Protein AF-A0A087TG62-F1 (afdb_monomer)

Structure (mmCIF, N/CA/C/O backbone):
data_AF-A0A087TG62-F1
#
_entry.id   AF-A0A087TG62-F1
#
loop_
_atom_site.group_PDB
_atom_site.id
_atom_site.type_symbol
_atom_site.label_atom_id
_atom_site.label_alt_id
_atom_site.label_comp_id
_atom_site.label_asym_id
_atom_site.label_entity_id
_atom_site.label_seq_id
_atom_site.pdbx_PDB_ins_code
_atom_site.Cartn_x
_atom_site.Cartn_y
_atom_site.Cartn_z
_atom_site.occupancy
_atom_site.B_iso_or_equiv
_atom_site.auth_seq_id
_atom_site.auth_comp_id
_atom_site.auth_asym_id
_atom_site.auth_atom_id
_atom_site.pdbx_PDB_model_num
ATOM 1 N N . MET A 1 1 ? 52.616 2.078 50.400 1.00 38.84 1 MET A N 1
ATOM 2 C CA . MET A 1 1 ? 52.309 3.398 49.821 1.00 38.84 1 MET A CA 1
ATOM 3 C C . MET A 1 1 ? 50.985 3.271 49.091 1.00 38.84 1 MET A C 1
ATOM 5 O O . MET A 1 1 ? 50.901 2.475 48.166 1.00 38.84 1 MET A O 1
ATOM 9 N N . ALA A 1 2 ? 49.970 3.962 49.613 1.00 35.38 2 ALA A N 1
ATOM 10 C CA . ALA A 1 2 ? 48.713 4.325 48.949 1.00 35.38 2 ALA A CA 1
ATOM 11 C C . ALA A 1 2 ? 49.023 5.179 47.689 1.00 35.38 2 ALA A C 1
ATOM 13 O O . ALA A 1 2 ? 50.155 5.637 47.563 1.00 35.38 2 ALA A O 1
ATOM 14 N N . GLU A 1 3 ? 48.169 5.449 46.704 1.00 32.84 3 GLU A N 1
ATOM 15 C CA . GLU A 1 3 ? 46.708 5.502 46.583 1.00 32.84 3 GLU A CA 1
ATOM 16 C C . GLU A 1 3 ? 46.411 5.615 45.063 1.00 32.84 3 GLU A C 1
ATOM 18 O O . GLU A 1 3 ? 47.214 6.192 44.325 1.00 32.84 3 GLU A O 1
ATOM 23 N N . LEU A 1 4 ? 45.300 5.058 44.567 1.00 39.09 4 LEU A N 1
ATOM 24 C CA . LEU A 1 4 ? 44.862 5.206 43.170 1.00 39.09 4 LEU A CA 1
ATOM 25 C C . LEU A 1 4 ? 43.984 6.463 43.038 1.00 39.09 4 LEU A C 1
ATOM 27 O O . LEU A 1 4 ? 42.914 6.534 43.636 1.00 39.09 4 LEU A O 1
ATOM 31 N N . ASN A 1 5 ? 44.431 7.434 42.237 1.00 39.75 5 ASN A N 1
ATOM 32 C CA . ASN A 1 5 ? 43.690 8.654 41.905 1.00 39.75 5 ASN A CA 1
ATOM 33 C C . ASN A 1 5 ? 42.515 8.354 40.958 1.00 39.75 5 ASN A C 1
ATOM 35 O O . ASN A 1 5 ? 42.715 8.157 39.760 1.00 39.75 5 ASN A O 1
ATOM 39 N N . GLY A 1 6 ? 41.292 8.381 41.488 1.00 48.19 6 GLY A N 1
ATOM 40 C CA . GLY A 1 6 ? 40.051 8.503 40.724 1.00 48.19 6 GLY A CA 1
ATOM 41 C C . GLY A 1 6 ? 39.235 9.668 41.278 1.00 48.19 6 GLY A C 1
ATOM 42 O O . GLY A 1 6 ? 38.595 9.521 42.313 1.00 48.19 6 GLY A O 1
ATOM 43 N N . SER A 1 7 ? 39.293 10.841 40.642 1.00 48.81 7 SER A N 1
ATOM 44 C CA . SER A 1 7 ? 38.586 12.030 41.151 1.00 48.81 7 SER A CA 1
ATOM 45 C C . SER A 1 7 ? 38.335 13.135 40.112 1.00 48.81 7 SER A C 1
ATOM 47 O O . SER A 1 7 ? 38.436 14.316 40.438 1.00 48.81 7 SER A O 1
ATOM 49 N N . SER A 1 8 ? 37.964 12.803 38.866 1.00 51.12 8 SER A N 1
ATOM 50 C CA . SER A 1 8 ? 37.530 13.842 37.905 1.00 51.12 8 SER A CA 1
ATOM 51 C C . SER A 1 8 ? 36.188 13.624 37.198 1.00 51.12 8 SER A C 1
ATOM 53 O O . SER A 1 8 ? 35.714 14.569 36.584 1.00 51.12 8 SER A O 1
ATOM 55 N N . GLU A 1 9 ? 35.527 12.466 37.315 1.00 49.84 9 GLU A N 1
ATOM 56 C CA . GLU A 1 9 ? 34.209 12.234 36.673 1.00 49.84 9 GLU A CA 1
ATOM 57 C C . GLU A 1 9 ? 32.999 12.374 37.616 1.00 49.84 9 GLU A C 1
ATOM 59 O O . GLU A 1 9 ? 31.869 12.488 37.155 1.00 49.84 9 GLU A O 1
ATOM 64 N N . PHE A 1 10 ? 33.200 12.444 38.935 1.00 43.59 10 PHE A N 1
ATOM 65 C CA . PHE A 1 10 ? 32.087 12.567 39.893 1.00 43.59 10 PHE A CA 1
ATOM 66 C C . PHE A 1 10 ? 31.570 14.005 40.089 1.00 43.59 10 PHE A C 1
ATOM 68 O O . PHE A 1 10 ? 30.493 14.195 40.640 1.00 43.59 10 PHE A O 1
ATOM 75 N N . ASN A 1 11 ? 32.294 15.022 39.608 1.00 50.28 11 ASN A N 1
ATOM 76 C CA . ASN A 1 11 ? 32.001 16.433 39.903 1.00 50.28 11 ASN A CA 1
ATOM 77 C C . ASN A 1 11 ? 31.133 17.138 38.833 1.00 50.28 11 ASN A C 1
ATOM 79 O O . ASN A 1 11 ? 30.653 18.248 39.059 1.00 50.28 11 ASN A O 1
ATOM 83 N N . GLU A 1 12 ? 30.924 16.526 37.659 1.00 50.81 12 GLU A N 1
ATOM 84 C CA . GLU A 1 12 ? 30.009 17.060 36.630 1.00 50.81 12 GLU A CA 1
ATOM 85 C C . GLU A 1 12 ? 28.554 16.634 36.860 1.00 50.81 12 GLU A C 1
ATOM 87 O O . GLU A 1 12 ? 27.639 17.423 36.623 1.00 50.81 12 GLU A O 1
ATOM 92 N N . LEU A 1 13 ? 28.322 15.429 37.393 1.00 48.59 13 LEU A N 1
ATOM 93 C CA . LEU A 1 13 ? 26.970 14.908 37.610 1.00 48.59 13 LEU A CA 1
ATOM 94 C C . LEU A 1 13 ? 26.239 15.641 38.753 1.00 48.59 13 LEU A C 1
ATOM 96 O O . LEU A 1 13 ? 25.046 15.929 38.643 1.00 48.59 13 LEU A O 1
ATOM 100 N N . GLU A 1 14 ? 26.954 16.032 39.814 1.00 52.38 14 GLU A N 1
ATOM 101 C CA . GLU A 1 14 ? 26.392 16.855 40.899 1.00 52.38 14 GLU A CA 1
ATOM 102 C C . GLU A 1 14 ? 26.083 18.291 40.439 1.00 52.38 14 GLU A C 1
ATOM 104 O O . GLU A 1 14 ? 25.055 18.853 40.823 1.00 52.38 14 GLU A O 1
ATOM 109 N N . LYS A 1 15 ? 26.890 18.858 39.529 1.00 51.34 15 LYS A N 1
ATOM 110 C CA . LYS A 1 15 ? 26.622 20.179 38.928 1.00 51.34 15 LYS A CA 1
ATOM 111 C C . LYS A 1 15 ? 25.374 20.180 38.047 1.00 51.34 15 LYS A C 1
ATOM 113 O O . LYS A 1 15 ? 24.580 21.113 38.132 1.00 51.34 15 LYS A O 1
ATOM 118 N N . ILE A 1 16 ? 25.175 19.136 37.239 1.00 49.97 16 ILE A N 1
ATOM 119 C CA . ILE A 1 16 ? 23.980 19.000 36.387 1.00 49.97 16 ILE A CA 1
ATOM 120 C C . ILE A 1 16 ? 22.723 18.828 37.251 1.00 49.97 16 ILE A C 1
ATOM 122 O O . ILE A 1 16 ? 21.692 19.437 36.971 1.00 49.97 16 ILE A O 1
ATOM 126 N N . THR A 1 17 ? 22.820 18.072 38.347 1.00 50.47 17 THR A N 1
ATOM 127 C CA . THR A 1 17 ? 21.681 17.840 39.248 1.00 50.47 17 THR A CA 1
ATOM 128 C C . THR A 1 17 ? 21.287 19.114 40.014 1.00 50.47 17 THR A C 1
ATOM 130 O O . THR A 1 17 ? 20.099 19.391 40.159 1.00 50.47 17 THR A O 1
ATOM 133 N N . SER A 1 18 ? 22.259 19.940 40.426 1.00 54.00 18 SER A N 1
ATOM 134 C CA . SER A 1 18 ? 22.004 21.236 41.081 1.00 54.00 18 SER A CA 1
ATOM 135 C C . SER A 1 18 ? 21.375 22.267 40.134 1.00 54.00 18 SER A C 1
ATOM 137 O O . SER A 1 18 ? 20.446 22.969 40.527 1.00 54.00 18 SER A O 1
ATOM 139 N N . LEU A 1 19 ? 21.820 22.320 38.871 1.00 50.78 19 LEU A N 1
ATOM 140 C CA . LEU A 1 19 ? 21.244 23.201 37.843 1.00 50.78 19 LEU A CA 1
ATOM 141 C C . LEU A 1 19 ? 19.794 22.821 37.494 1.00 50.78 19 LEU A C 1
ATOM 143 O O . LEU A 1 19 ? 18.966 23.699 37.257 1.00 50.78 19 LEU A O 1
ATOM 147 N N . CYS A 1 20 ? 19.459 21.526 37.505 1.00 44.78 20 CYS A N 1
ATOM 148 C CA . CYS A 1 20 ? 18.081 21.067 37.313 1.00 44.78 20 CYS A CA 1
ATOM 149 C C . CYS A 1 20 ? 17.163 21.408 38.500 1.00 44.78 20 CYS A C 1
ATOM 151 O O . CYS A 1 20 ? 15.985 21.687 38.282 1.00 44.78 20 CYS A O 1
ATOM 153 N N . LEU A 1 21 ? 17.688 21.428 39.732 1.00 47.06 21 LEU A N 1
ATOM 154 C CA . LEU A 1 21 ? 16.905 21.747 40.931 1.00 47.06 21 LEU A CA 1
ATOM 155 C C . LEU A 1 21 ? 16.604 23.253 41.052 1.00 47.06 21 LEU A C 1
ATOM 157 O O . LEU A 1 21 ? 15.500 23.632 41.441 1.00 47.06 21 LEU A O 1
ATOM 161 N N . GLU A 1 22 ? 17.547 24.118 40.666 1.00 50.28 22 GLU A N 1
ATOM 162 C CA . GLU A 1 22 ? 17.344 25.576 40.638 1.00 50.28 22 GLU A CA 1
ATOM 163 C C . GLU A 1 22 ? 16.367 26.014 39.532 1.00 50.28 22 GLU A C 1
ATOM 165 O O . GLU A 1 22 ? 15.572 26.934 39.739 1.00 50.28 22 GLU A O 1
ATOM 170 N N . ALA A 1 23 ? 16.345 2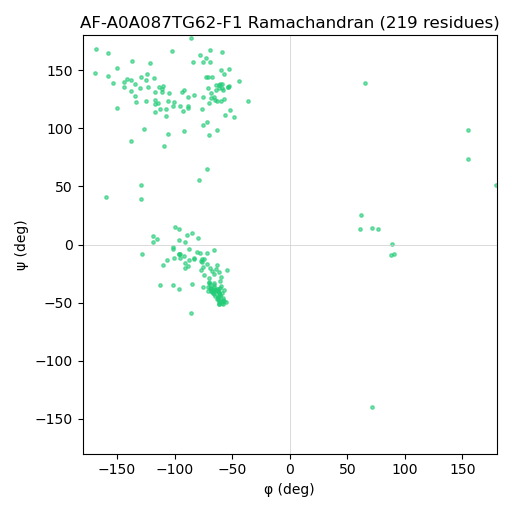5.315 38.389 1.00 47.47 23 ALA A N 1
ATOM 171 C CA . ALA A 1 23 ? 15.367 25.558 37.326 1.00 47.47 23 ALA A CA 1
ATOM 172 C C . ALA A 1 23 ? 13.926 25.216 37.759 1.00 47.47 23 ALA A C 1
ATOM 174 O O . ALA A 1 23 ? 12.990 25.911 37.372 1.00 47.47 23 ALA A O 1
ATOM 175 N N . GLN A 1 24 ? 13.744 24.203 38.615 1.00 41.97 24 GLN A N 1
ATOM 176 C CA . GLN A 1 24 ? 12.423 23.796 39.117 1.00 41.97 24 GLN A CA 1
ATOM 177 C C . GLN A 1 24 ? 11.862 24.715 40.214 1.00 41.97 24 GLN A C 1
ATOM 179 O O . GLN A 1 24 ? 10.649 24.748 40.410 1.00 41.97 24 GLN A O 1
ATOM 184 N N . LEU A 1 25 ? 12.708 25.478 40.915 1.00 41.22 25 LEU A N 1
ATOM 185 C CA . LEU A 1 25 ? 12.276 26.418 41.959 1.00 41.22 25 LEU A CA 1
ATOM 186 C C . LEU A 1 25 ? 12.002 27.837 41.429 1.00 41.22 25 LEU A C 1
ATOM 188 O O . LEU A 1 25 ? 11.259 28.585 42.061 1.00 41.22 25 LEU A O 1
ATOM 192 N N . ASN A 1 26 ? 12.538 28.206 40.259 1.00 41.25 26 ASN A N 1
ATOM 193 C CA . ASN A 1 26 ? 12.299 29.520 39.645 1.00 41.25 26 ASN A CA 1
ATOM 194 C C . ASN A 1 26 ? 11.040 29.591 38.758 1.00 41.25 26 ASN A C 1
ATOM 196 O O . ASN A 1 26 ? 10.580 30.690 38.450 1.00 41.25 26 ASN A O 1
ATOM 200 N N . GLU A 1 27 ? 10.428 28.463 38.386 1.00 37.84 27 GLU A N 1
ATOM 201 C CA . GLU A 1 27 ? 9.165 28.460 37.625 1.00 37.84 27 GLU A CA 1
ATOM 202 C C . GLU A 1 27 ? 7.926 28.781 38.489 1.00 37.84 27 GLU A C 1
ATOM 204 O O . GLU A 1 27 ? 6.874 29.134 37.954 1.00 37.84 27 GLU A O 1
ATOM 209 N N . SER A 1 28 ? 8.034 28.748 39.824 1.00 42.47 28 SER A N 1
ATOM 210 C CA . SER A 1 28 ? 6.905 29.006 40.734 1.00 42.47 28 SER A CA 1
ATOM 211 C C . SER A 1 28 ? 6.710 30.476 41.135 1.00 42.47 28 SER A C 1
ATOM 213 O O . SER A 1 28 ? 5.884 30.750 42.000 1.00 42.47 28 SER A O 1
ATOM 215 N N . SER A 1 29 ? 7.437 31.427 40.533 1.00 42.19 29 SER A N 1
ATOM 216 C CA . SER A 1 29 ? 7.432 32.843 40.960 1.00 42.19 29 SER A CA 1
ATOM 217 C C . SER A 1 29 ? 6.936 33.857 39.916 1.00 42.19 29 SER A C 1
ATOM 219 O O . SER A 1 29 ? 6.940 35.051 40.200 1.00 42.19 29 SER A O 1
ATOM 221 N N . SER A 1 30 ? 6.504 33.441 38.722 1.00 38.25 30 SER A N 1
ATOM 222 C CA . SER A 1 30 ? 6.107 34.398 37.665 1.00 38.25 30 SER A CA 1
ATOM 223 C C . SER A 1 30 ? 4.620 34.354 37.278 1.00 38.25 30 SER A C 1
ATOM 225 O O . SER A 1 30 ? 4.210 35.060 36.357 1.00 38.25 30 SER A O 1
ATOM 227 N N . CYS A 1 31 ? 3.792 33.553 37.959 1.00 33.12 31 CYS A N 1
ATOM 228 C CA . CYS A 1 31 ? 2.365 33.424 37.625 1.00 33.12 31 CYS A CA 1
ATOM 229 C C . CYS A 1 31 ? 1.495 34.632 38.033 1.00 33.12 31 CYS A C 1
ATOM 231 O O . CYS A 1 31 ? 0.374 34.742 37.538 1.00 33.12 31 CYS A O 1
ATOM 233 N N . ASP A 1 32 ? 1.999 35.562 38.851 1.00 37.03 32 ASP A N 1
ATOM 234 C CA . ASP A 1 32 ? 1.180 36.650 39.414 1.00 37.03 32 ASP A CA 1
ATOM 235 C C . ASP A 1 32 ? 1.240 37.983 38.636 1.00 37.03 32 ASP A C 1
ATOM 237 O O . ASP A 1 32 ? 0.422 38.868 38.882 1.00 37.03 32 ASP A O 1
ATOM 241 N N . GLU A 1 33 ? 2.123 38.137 37.638 1.00 36.00 33 GLU A N 1
ATOM 242 C CA . GLU A 1 33 ? 2.229 39.389 36.854 1.00 36.00 33 GLU A CA 1
ATOM 243 C C . GLU A 1 33 ? 1.550 39.356 35.471 1.00 36.00 33 GLU A C 1
ATOM 245 O O . GLU A 1 33 ? 1.462 40.383 34.803 1.00 36.00 33 GLU A O 1
ATOM 250 N N . LEU A 1 34 ? 0.960 38.230 35.052 1.00 34.19 34 LEU A N 1
ATOM 251 C CA . LEU A 1 34 ? 0.264 38.116 33.755 1.00 34.19 34 LEU A CA 1
ATOM 252 C C . LEU A 1 34 ? -1.262 38.328 33.819 1.00 34.19 34 LEU A C 1
ATOM 254 O O . LEU A 1 34 ? -1.966 38.055 32.848 1.00 34.19 34 LEU A O 1
ATOM 258 N N . GLN A 1 35 ? -1.800 38.844 34.929 1.00 34.81 35 GLN A N 1
ATOM 259 C CA . GLN A 1 35 ? -3.247 39.065 35.102 1.00 34.81 35 GLN A CA 1
ATOM 260 C C . GLN A 1 35 ? -3.736 40.509 34.862 1.00 34.81 35 GLN A C 1
ATOM 262 O O . GLN A 1 35 ? -4.869 40.820 35.220 1.00 34.81 35 GLN A O 1
ATOM 267 N N . LYS A 1 36 ? -2.953 41.404 34.238 1.00 33.16 36 LYS A N 1
ATOM 268 C CA . LYS A 1 36 ? -3.368 42.818 34.065 1.00 33.16 36 LYS A CA 1
ATOM 269 C C . LYS A 1 36 ? -3.517 43.379 32.647 1.00 33.16 36 LYS A C 1
ATOM 271 O O . LYS A 1 36 ? -3.836 44.555 32.530 1.00 33.16 36 LYS A O 1
ATOM 276 N N . GLU A 1 37 ? -3.423 42.580 31.583 1.00 30.98 37 GLU A N 1
ATOM 277 C CA . GLU A 1 37 ? -3.586 43.101 30.204 1.00 30.98 37 GLU A CA 1
ATOM 278 C C . GLU A 1 37 ? -4.577 42.327 29.316 1.00 30.98 37 GLU A C 1
ATOM 280 O O . GLU A 1 37 ? -4.371 42.167 28.118 1.00 30.98 37 GLU A O 1
ATOM 285 N N . THR A 1 38 ? -5.705 41.867 29.862 1.00 32.34 38 THR A N 1
ATOM 286 C CA . THR A 1 38 ? -6.826 41.376 29.027 1.00 32.34 38 THR A CA 1
ATOM 287 C C . THR A 1 38 ? -8.166 42.005 29.402 1.00 32.34 38 THR A C 1
ATOM 289 O O . THR A 1 38 ? -9.184 41.339 29.540 1.00 32.34 38 THR A O 1
ATOM 292 N N . GLU A 1 39 ? -8.187 43.335 29.475 1.00 36.16 39 GLU A N 1
ATOM 293 C CA . GLU A 1 39 ? -9.389 44.133 29.218 1.00 36.16 39 GLU A CA 1
ATOM 294 C C . GLU A 1 39 ? -9.193 44.866 27.886 1.00 36.16 39 GLU A C 1
ATOM 296 O O . GLU A 1 39 ? -8.672 45.975 27.861 1.00 36.16 39 GLU A O 1
ATOM 301 N N . ASN A 1 40 ? -9.512 44.188 26.775 1.00 33.97 40 ASN A N 1
ATOM 302 C CA . ASN A 1 40 ? -10.015 44.733 25.499 1.00 33.97 40 ASN A CA 1
ATOM 303 C C . ASN A 1 40 ? -9.679 43.783 24.342 1.00 33.97 40 ASN A C 1
ATOM 305 O O . ASN A 1 40 ? -8.581 43.802 23.795 1.00 33.97 40 ASN A O 1
ATOM 309 N N . GLY A 1 41 ? -10.652 42.966 23.934 1.00 32.06 41 GLY A N 1
ATOM 310 C CA . GLY A 1 41 ? -10.520 42.125 22.743 1.00 32.06 41 GLY A CA 1
ATOM 311 C C . GLY A 1 41 ? -11.405 40.890 22.789 1.00 32.06 41 GLY A C 1
ATOM 312 O O . GLY A 1 41 ? -10.928 39.781 23.004 1.00 32.06 41 GLY A O 1
ATOM 313 N N . SER A 1 42 ? -12.708 41.084 22.608 1.00 38.59 42 SER A N 1
ATOM 314 C CA . SER A 1 42 ? -13.703 40.019 22.486 1.00 38.59 42 SER A CA 1
ATOM 315 C C . SER A 1 42 ? -13.307 38.981 21.432 1.00 38.59 42 SER A C 1
ATOM 317 O O . SER A 1 42 ? -13.264 39.276 20.241 1.00 38.59 42 SER A O 1
ATOM 319 N N . GLY A 1 43 ? -13.079 37.748 21.880 1.00 32.84 43 GLY A N 1
ATOM 320 C CA . GLY A 1 43 ? -12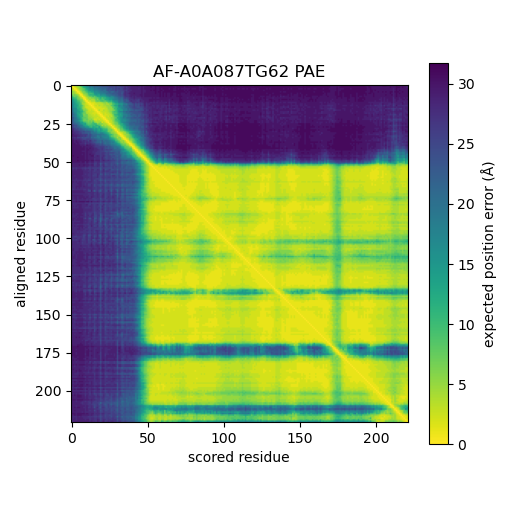.794 36.610 21.013 1.00 32.84 43 GLY A CA 1
ATOM 321 C C . GLY A 1 43 ? -12.553 35.329 21.801 1.00 32.84 43 GLY A C 1
ATOM 322 O O . GLY A 1 43 ? -11.536 34.673 21.610 1.00 32.84 43 GLY A O 1
ATOM 323 N N . VAL A 1 44 ? -13.461 34.973 22.716 1.00 33.50 44 VAL A N 1
ATOM 324 C CA . VAL A 1 44 ? -13.432 33.661 23.379 1.00 33.50 44 VAL A CA 1
ATOM 325 C C . VAL A 1 44 ? -13.642 32.590 22.306 1.00 33.50 44 VAL A C 1
ATOM 327 O O . VAL A 1 44 ? -14.773 32.326 21.897 1.00 33.50 44 VAL A O 1
ATOM 330 N N . ILE A 1 45 ? -12.557 31.977 21.825 1.00 41.97 45 ILE A N 1
ATOM 331 C CA . ILE A 1 45 ? -12.631 30.762 21.011 1.00 41.97 45 ILE A CA 1
ATOM 332 C C . ILE A 1 45 ? -13.069 29.645 21.956 1.00 41.97 45 ILE A C 1
ATOM 334 O O . ILE A 1 45 ? -12.268 29.045 22.672 1.00 41.97 45 ILE A O 1
ATOM 338 N N . GLN A 1 46 ? -14.377 29.407 21.991 1.00 37.66 46 GLN A N 1
ATOM 339 C CA . GLN A 1 46 ? -14.964 28.217 22.594 1.00 37.66 46 GLN A CA 1
ATOM 340 C C . GLN A 1 46 ? -14.282 26.980 21.987 1.00 37.66 46 GLN A C 1
ATOM 342 O O . GLN A 1 46 ? -14.100 26.960 20.764 1.00 37.66 46 GLN A O 1
ATOM 347 N N . PRO A 1 47 ? -13.912 25.949 22.775 1.00 43.72 47 PRO A N 1
ATOM 348 C CA . PRO A 1 47 ? -13.446 24.693 22.206 1.00 43.72 47 PRO A CA 1
ATOM 349 C C . PRO A 1 47 ? -14.537 24.187 21.262 1.00 43.72 47 PRO A C 1
ATOM 351 O O . PRO A 1 47 ? -15.653 23.873 21.685 1.00 43.72 47 PRO A O 1
ATOM 354 N N . SER A 1 48 ? -14.241 24.202 19.963 1.00 45.91 48 SER A N 1
ATOM 355 C CA . SER A 1 48 ? -15.148 23.699 18.945 1.00 45.91 48 SER A CA 1
ATOM 356 C C . SER A 1 48 ? -15.525 22.269 19.320 1.00 45.91 48 SER A C 1
ATOM 358 O O . SER A 1 48 ? -14.674 21.492 19.760 1.00 45.91 48 SER A O 1
ATOM 360 N N . LYS A 1 49 ? -16.823 21.947 19.218 1.00 50.19 49 LYS A N 1
ATOM 361 C CA . LYS A 1 49 ? -17.367 20.596 19.424 1.00 50.19 49 LYS A CA 1
ATOM 362 C C . LYS A 1 49 ? -16.370 19.567 18.891 1.00 50.19 49 LYS A C 1
ATOM 364 O O . LYS A 1 49 ? -16.016 19.658 17.717 1.00 50.19 49 LYS A O 1
ATOM 369 N N . ILE A 1 50 ? -15.940 18.628 19.740 1.00 55.50 50 ILE A N 1
ATOM 370 C CA . ILE A 1 50 ? -15.090 17.500 19.339 1.00 55.50 50 ILE A CA 1
ATOM 371 C C . ILE A 1 50 ? -15.742 16.892 18.098 1.00 55.50 50 ILE A C 1
ATOM 373 O O . ILE A 1 50 ? -16.853 16.368 18.181 1.00 55.50 50 ILE A O 1
ATOM 377 N N . SER A 1 51 ? -15.113 17.054 16.935 1.00 65.12 51 SER A N 1
ATOM 378 C CA . SER A 1 51 ? -15.586 16.409 15.718 1.00 65.12 51 SER A CA 1
ATOM 379 C C . SER A 1 51 ? -15.538 14.907 15.948 1.00 65.12 51 SER A C 1
ATOM 381 O O . SER A 1 51 ? -14.561 14.425 16.526 1.00 65.12 51 SER A O 1
ATOM 383 N N . ASP A 1 52 ? -16.569 14.181 15.511 1.00 74.94 52 ASP A N 1
ATOM 384 C CA . ASP A 1 52 ? -16.588 12.719 15.597 1.00 74.94 52 ASP A CA 1
ATOM 385 C C . ASP A 1 52 ? -15.235 12.127 15.162 1.00 74.94 52 ASP A C 1
ATOM 387 O O . ASP A 1 52 ? -14.620 12.639 14.216 1.00 74.94 52 ASP A O 1
ATOM 391 N N . PRO A 1 53 ? -14.753 11.073 15.842 1.00 86.69 53 PRO A N 1
ATOM 392 C CA . PRO A 1 53 ? -13.467 10.470 15.529 1.00 86.69 53 PRO A CA 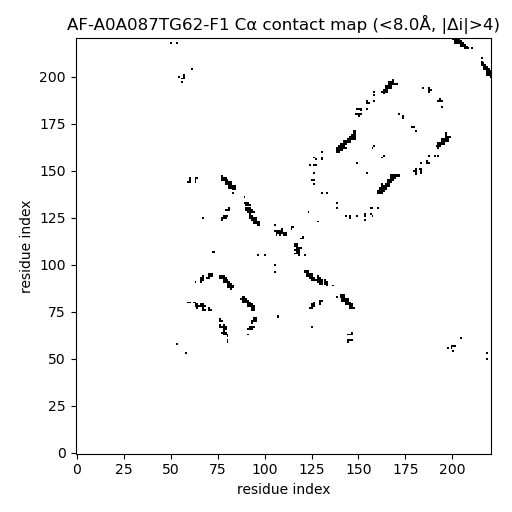1
ATOM 393 C C . PRO A 1 53 ? -13.413 10.022 14.065 1.00 86.69 53 PRO A C 1
ATOM 395 O O . PRO A 1 53 ? -14.414 9.580 13.498 1.00 86.69 53 PRO A O 1
ATOM 398 N N . LEU A 1 54 ? -12.222 10.105 13.467 1.00 90.75 54 LEU A N 1
ATOM 399 C CA . LEU A 1 54 ? -11.991 9.639 12.103 1.00 90.75 54 LEU A CA 1
ATOM 400 C C . LEU A 1 54 ? -12.362 8.147 11.993 1.00 90.75 54 LEU A C 1
ATOM 402 O O . LEU A 1 54 ? -11.826 7.341 12.763 1.00 90.75 54 LEU A O 1
ATOM 406 N N . PRO A 1 55 ? -13.251 7.752 11.062 1.00 94.69 55 PRO A N 1
ATOM 407 C CA . PRO A 1 55 ? -13.598 6.350 10.882 1.00 94.69 55 PRO A CA 1
ATOM 408 C C . PRO A 1 55 ? -12.378 5.501 10.516 1.00 94.69 55 PRO A C 1
ATOM 410 O O . PRO A 1 55 ? -11.433 5.973 9.888 1.00 94.69 55 PRO A O 1
ATOM 413 N N . TRP A 1 56 ? -12.395 4.230 10.918 1.00 96.50 56 TRP A N 1
ATOM 414 C CA . TRP A 1 56 ? -11.222 3.356 10.836 1.00 96.50 56 TRP A CA 1
ATOM 415 C C . TRP A 1 56 ? -10.665 3.197 9.421 1.00 96.50 56 TRP A C 1
ATOM 417 O O . TRP A 1 56 ? -9.457 3.317 9.232 1.00 96.50 56 TRP A O 1
ATOM 427 N N . ASP A 1 57 ? -11.524 2.956 8.433 1.00 97.25 57 ASP A N 1
ATOM 428 C CA . ASP A 1 57 ? -11.074 2.755 7.054 1.00 97.25 57 ASP A CA 1
ATOM 429 C C . ASP A 1 57 ? -10.470 4.051 6.482 1.00 97.25 57 ASP A C 1
ATOM 431 O O . ASP A 1 57 ? -9.418 4.004 5.842 1.00 97.25 57 ASP A O 1
ATOM 435 N N . ASP A 1 58 ? -11.066 5.214 6.781 1.00 96.56 58 ASP A N 1
ATOM 436 C CA . ASP A 1 58 ? -10.507 6.525 6.429 1.00 96.56 58 ASP A CA 1
ATOM 437 C C . ASP A 1 58 ? -9.174 6.784 7.133 1.00 96.56 58 ASP A C 1
ATOM 439 O O . ASP A 1 58 ? -8.242 7.288 6.508 1.00 96.56 58 ASP A O 1
ATOM 443 N N . TYR A 1 59 ? -9.038 6.395 8.401 1.00 97.19 59 TYR A N 1
ATOM 444 C CA 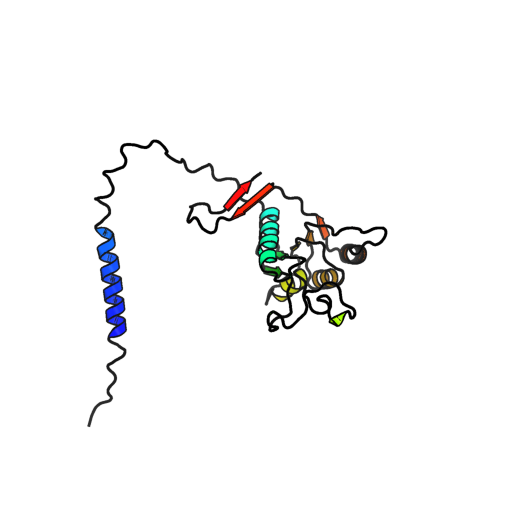. TYR A 1 59 ? -7.785 6.485 9.148 1.00 97.19 59 TYR A CA 1
ATOM 445 C C . TYR A 1 59 ? -6.677 5.633 8.516 1.00 97.19 59 TYR A C 1
ATOM 447 O O . TYR A 1 59 ? -5.592 6.144 8.225 1.00 97.19 59 TYR A O 1
ATOM 455 N N . PHE A 1 60 ? -6.937 4.352 8.243 1.00 98.19 60 PHE A N 1
ATOM 456 C CA . PHE A 1 60 ? -5.928 3.453 7.678 1.00 98.19 60 PHE A CA 1
ATOM 457 C C . PHE A 1 60 ? -5.565 3.812 6.239 1.00 98.19 60 PHE A C 1
ATOM 459 O O . PHE A 1 60 ? -4.386 3.759 5.874 1.00 98.19 60 PHE A O 1
ATOM 466 N N . MET A 1 61 ? -6.540 4.237 5.431 1.00 97.94 61 MET A N 1
ATOM 467 C CA . MET A 1 61 ? -6.263 4.731 4.087 1.00 97.94 61 MET A CA 1
ATOM 468 C C . MET A 1 61 ? -5.503 6.067 4.119 1.00 97.94 61 MET A C 1
ATOM 470 O O . MET A 1 61 ? -4.563 6.247 3.345 1.00 97.94 61 MET A O 1
ATOM 474 N N . SER A 1 62 ? -5.817 6.971 5.054 1.00 96.88 62 SER A N 1
ATOM 475 C CA . SER A 1 62 ? -5.053 8.214 5.252 1.00 96.88 62 SER A CA 1
ATOM 476 C C . SER A 1 62 ? -3.605 7.926 5.645 1.00 96.88 62 SER A C 1
ATOM 478 O O . SER A 1 62 ? -2.683 8.530 5.099 1.00 96.88 62 SER A O 1
ATOM 480 N N . LEU A 1 63 ? -3.376 6.951 6.530 1.00 97.06 63 LEU A N 1
ATOM 481 C CA . LEU A 1 63 ? -2.029 6.524 6.905 1.00 97.06 63 LEU A CA 1
ATOM 482 C C . LEU A 1 63 ? -1.272 5.901 5.725 1.00 97.06 63 LEU A C 1
ATOM 484 O O . LEU A 1 63 ? -0.081 6.156 5.552 1.00 97.06 63 LEU A O 1
ATOM 488 N N . CYS A 1 64 ? -1.955 5.120 4.887 1.00 96.50 64 CYS A N 1
ATOM 489 C CA . CYS A 1 64 ? -1.411 4.602 3.634 1.00 96.50 64 CYS A CA 1
ATOM 490 C C . CYS A 1 64 ? -0.966 5.747 2.700 1.00 96.50 64 CYS A C 1
ATOM 492 O O . CYS A 1 64 ? 0.170 5.743 2.220 1.00 96.50 64 CYS A O 1
ATOM 494 N N . LEU A 1 65 ? -1.810 6.764 2.492 1.00 96.88 65 LEU A N 1
ATOM 495 C CA . LEU A 1 65 ? -1.466 7.940 1.685 1.00 96.88 65 LEU A CA 1
ATOM 496 C C . LEU A 1 65 ? -0.285 8.722 2.274 1.00 96.88 65 LEU A C 1
ATOM 498 O O . LEU A 1 65 ? 0.651 9.045 1.544 1.00 96.88 65 LEU A O 1
ATOM 502 N N . LEU A 1 66 ? -0.272 8.958 3.586 1.00 97.50 66 LEU A N 1
ATOM 503 C CA . LEU A 1 66 ? 0.843 9.619 4.268 1.00 97.50 66 LEU A CA 1
ATOM 504 C C . LEU A 1 66 ? 2.144 8.813 4.134 1.00 97.50 66 LEU A C 1
ATOM 506 O O . LEU A 1 66 ? 3.201 9.371 3.850 1.00 97.50 66 LEU A O 1
ATOM 510 N N . THR A 1 67 ? 2.067 7.487 4.261 1.00 98.06 67 THR A N 1
ATOM 511 C CA . THR A 1 67 ? 3.215 6.586 4.080 1.00 98.06 67 THR A CA 1
ATOM 512 C C . THR A 1 67 ? 3.765 6.669 2.655 1.00 98.06 67 THR A C 1
ATOM 514 O O . THR A 1 67 ? 4.983 6.682 2.472 1.00 98.06 67 THR A O 1
ATOM 517 N N . SER A 1 68 ? 2.897 6.803 1.644 1.00 98.06 68 SER A N 1
ATOM 518 C CA . SER A 1 68 ? 3.309 6.955 0.241 1.00 98.06 68 SER A CA 1
ATOM 519 C C . SER A 1 68 ? 4.185 8.193 -0.002 1.00 98.06 68 SER A C 1
ATOM 521 O O . SER A 1 68 ? 5.055 8.164 -0.874 1.00 98.06 68 SER A O 1
ATOM 523 N N . ALA A 1 69 ? 4.033 9.250 0.809 1.00 97.44 69 ALA A N 1
ATOM 524 C CA . ALA A 1 69 ? 4.828 10.475 0.708 1.00 97.44 69 ALA A CA 1
ATOM 525 C C . ALA A 1 69 ? 6.328 10.245 0.971 1.00 97.44 69 ALA A C 1
ATOM 527 O O . ALA A 1 69 ? 7.154 11.054 0.555 1.00 97.44 69 ALA A O 1
ATOM 528 N N . ARG A 1 70 ? 6.702 9.118 1.598 1.00 97.62 70 ARG A N 1
ATOM 529 C CA . ARG A 1 70 ? 8.105 8.709 1.775 1.00 97.62 70 ARG A CA 1
ATOM 530 C C . ARG A 1 70 ? 8.753 8.140 0.510 1.00 97.62 70 ARG A C 1
ATOM 532 O O . ARG A 1 70 ? 9.976 7.994 0.476 1.00 97.62 70 ARG A O 1
ATOM 539 N N . SER A 1 71 ? 7.969 7.784 -0.509 1.00 97.50 71 SER A N 1
ATOM 540 C CA . SER A 1 71 ? 8.506 7.260 -1.764 1.00 97.50 71 SER A CA 1
ATOM 541 C C . SER A 1 71 ? 9.351 8.310 -2.483 1.00 97.50 71 SER A C 1
ATOM 543 O O . SER A 1 71 ? 8.923 9.453 -2.669 1.00 97.50 71 SER A O 1
ATOM 545 N N . LYS A 1 72 ? 10.533 7.895 -2.946 1.00 96.06 72 LYS A N 1
ATOM 546 C CA . LYS A 1 72 ? 11.441 8.719 -3.759 1.00 96.06 72 LYS A CA 1
ATOM 547 C C . LYS A 1 72 ? 11.150 8.636 -5.257 1.00 96.06 72 LYS A C 1
ATOM 549 O O . LYS A 1 72 ? 11.759 9.365 -6.028 1.00 96.06 72 LYS A O 1
ATOM 554 N N . ASP A 1 73 ? 10.201 7.796 -5.668 1.00 95.69 73 ASP A N 1
ATOM 555 C CA . ASP A 1 73 ? 9.774 7.715 -7.061 1.00 95.69 73 ASP A CA 1
ATOM 556 C C . ASP A 1 73 ? 9.156 9.064 -7.484 1.00 95.69 73 ASP A C 1
ATOM 558 O O . ASP A 1 73 ? 8.208 9.535 -6.830 1.00 95.69 73 ASP A O 1
ATOM 562 N N . PRO A 1 74 ? 9.674 9.715 -8.541 1.00 93.62 74 PRO A N 1
ATOM 563 C CA . PRO A 1 74 ? 9.156 11.000 -9.002 1.00 93.62 74 PRO A CA 1
ATOM 564 C C . PRO A 1 74 ? 7.823 10.859 -9.749 1.00 93.62 74 PRO A C 1
ATOM 566 O O . PRO A 1 74 ? 7.081 11.827 -9.872 1.00 93.62 74 PRO A O 1
ATOM 569 N N . ASN A 1 75 ? 7.495 9.657 -10.230 1.00 91.19 75 ASN A N 1
ATOM 570 C CA . ASN A 1 75 ? 6.359 9.424 -11.116 1.00 91.19 75 ASN A CA 1
ATOM 571 C C . ASN A 1 75 ? 5.144 8.839 -10.400 1.00 91.19 75 ASN A C 1
ATOM 573 O O . ASN A 1 75 ? 4.005 9.035 -10.822 1.00 91.19 75 ASN A O 1
ATOM 577 N N . THR A 1 76 ? 5.361 7.982 -9.404 1.00 91.94 76 THR A N 1
ATOM 578 C CA . THR A 1 76 ? 4.267 7.225 -8.785 1.00 91.94 76 THR A CA 1
ATOM 579 C C . THR A 1 76 ? 4.585 6.933 -7.332 1.00 91.94 76 THR A C 1
ATOM 581 O O . THR A 1 76 ? 5.527 6.205 -7.042 1.00 91.94 76 THR A O 1
ATOM 584 N N . LYS A 1 77 ? 3.767 7.464 -6.423 1.00 96.56 77 LYS A N 1
ATOM 585 C CA . LYS A 1 77 ? 3.915 7.260 -4.981 1.00 96.56 77 LYS A CA 1
ATOM 586 C C . LYS A 1 77 ? 2.814 6.333 -4.479 1.00 96.56 77 LYS A C 1
ATOM 588 O O . LYS A 1 77 ? 1.633 6.679 -4.492 1.00 96.56 77 LYS A O 1
ATOM 593 N N . VAL A 1 78 ? 3.209 5.131 -4.084 1.00 98.06 78 VAL A N 1
ATOM 594 C CA . VAL A 1 78 ? 2.326 4.082 -3.574 1.00 98.06 78 VAL A CA 1
ATOM 595 C C . VAL A 1 78 ? 2.651 3.850 -2.108 1.00 98.06 78 VAL A C 1
ATOM 597 O O . VAL A 1 78 ? 3.820 3.784 -1.727 1.00 98.06 78 VAL A O 1
ATOM 600 N N . GLY A 1 79 ? 1.611 3.745 -1.294 1.00 98.44 79 GLY A N 1
ATOM 601 C CA . GLY A 1 79 ? 1.690 3.367 0.108 1.00 98.44 79 GLY A CA 1
ATOM 602 C C . GLY A 1 79 ? 0.858 2.119 0.363 1.00 98.44 79 GLY A C 1
ATOM 603 O O . GLY A 1 79 ? -0.075 1.825 -0.385 1.00 98.44 79 GLY A O 1
ATOM 604 N N . ALA A 1 80 ? 1.211 1.391 1.414 1.00 98.62 80 ALA A N 1
ATOM 605 C CA . ALA A 1 80 ? 0.464 0.254 1.912 1.00 98.62 80 ALA A CA 1
ATOM 606 C C . ALA A 1 80 ? 0.482 0.233 3.446 1.00 98.62 80 ALA A C 1
ATOM 608 O O . ALA A 1 80 ? 1.496 0.555 4.071 1.00 98.62 80 ALA A O 1
ATOM 609 N N . CYS A 1 81 ? -0.639 -0.158 4.044 1.00 98.56 81 CYS A N 1
ATOM 610 C CA . CYS A 1 81 ? -0.828 -0.288 5.484 1.00 98.56 81 CYS A CA 1
ATOM 611 C C . CYS A 1 81 ? -1.519 -1.617 5.790 1.00 98.56 81 CYS A C 1
ATOM 613 O O . CYS A 1 81 ? -2.602 -1.880 5.274 1.00 98.56 81 CYS A O 1
ATOM 615 N N . ILE A 1 82 ? -0.893 -2.460 6.609 1.00 98.62 82 ILE A N 1
ATOM 616 C CA . ILE A 1 82 ? -1.434 -3.757 7.016 1.00 98.62 82 ILE A CA 1
ATOM 617 C C . ILE A 1 82 ? -1.937 -3.650 8.449 1.00 98.62 82 ILE A C 1
ATOM 619 O O . ILE A 1 82 ? -1.222 -3.188 9.343 1.00 98.62 82 ILE A O 1
ATOM 623 N N . VAL A 1 83 ? -3.167 -4.103 8.658 1.00 98.25 83 VAL A N 1
ATOM 624 C CA . VAL A 1 83 ? -3.904 -3.982 9.913 1.00 98.25 83 VAL A CA 1
ATOM 625 C C . VAL A 1 83 ? -4.457 -5.347 10.304 1.00 98.25 83 VAL A C 1
ATOM 627 O O . VAL A 1 83 ? -5.011 -6.054 9.463 1.00 98.25 83 VAL A O 1
ATOM 630 N N . ASN A 1 84 ? -4.321 -5.720 11.575 1.00 96.81 84 ASN A N 1
ATOM 631 C CA . ASN A 1 84 ? -4.878 -6.969 12.095 1.00 96.81 84 ASN A CA 1
ATOM 632 C C . ASN A 1 84 ? -6.352 -6.826 12.537 1.00 96.81 84 ASN A C 1
ATOM 634 O O . ASN A 1 84 ? -6.929 -5.737 12.523 1.00 96.81 84 ASN A O 1
ATOM 638 N N . CYS A 1 85 ? -6.966 -7.926 12.976 1.00 94.69 85 CYS A N 1
ATOM 639 C CA . CYS A 1 85 ? -8.357 -7.956 13.451 1.00 94.69 85 CYS A CA 1
ATOM 640 C C . CYS A 1 85 ? -8.625 -7.066 14.684 1.00 94.69 85 CYS A C 1
ATOM 642 O O . CYS A 1 85 ? -9.745 -6.598 14.877 1.00 94.69 85 CYS A O 1
ATOM 644 N N . GLU A 1 86 ? -7.595 -6.767 15.477 1.00 95.50 86 GLU A N 1
ATOM 645 C CA . GLU A 1 86 ? -7.654 -5.858 16.629 1.00 95.50 86 GLU A CA 1
ATOM 646 C C . GLU A 1 86 ? -7.462 -4.382 16.239 1.00 95.50 86 GLU A C 1
ATOM 648 O O . GLU A 1 86 ? -7.294 -3.531 17.113 1.00 95.50 86 GLU A O 1
ATOM 653 N N . LYS A 1 87 ? -7.463 -4.063 14.936 1.00 96.50 87 LYS A N 1
ATOM 654 C CA . LYS A 1 87 ? -7.251 -2.709 14.393 1.00 96.50 87 LYS A CA 1
ATOM 655 C C . LYS A 1 87 ? -5.874 -2.123 14.723 1.00 96.50 87 LYS A C 1
ATOM 657 O O . LYS A 1 87 ? -5.693 -0.907 14.741 1.00 96.50 87 LYS A O 1
ATOM 662 N N . LYS A 1 88 ? -4.881 -2.984 14.954 1.00 95.88 88 LYS A N 1
ATOM 663 C CA . LYS A 1 88 ? -3.485 -2.590 15.158 1.00 95.88 88 LYS A CA 1
ATOM 664 C C . LYS A 1 88 ? -2.754 -2.608 13.826 1.00 95.88 88 LYS A C 1
ATOM 666 O O . LYS A 1 88 ? -2.840 -3.577 13.072 1.00 95.88 88 LYS A O 1
ATOM 671 N N . ILE A 1 89 ? -2.003 -1.545 13.566 1.00 97.31 89 ILE A N 1
ATOM 672 C CA . ILE A 1 89 ? -1.094 -1.473 12.423 1.00 97.31 89 ILE A CA 1
ATOM 673 C C . ILE A 1 89 ? 0.059 -2.438 12.693 1.00 97.31 89 ILE A C 1
ATOM 675 O O . ILE A 1 89 ? 0.750 -2.321 13.704 1.00 97.31 89 ILE A O 1
ATOM 679 N N . VAL A 1 90 ? 0.251 -3.401 11.797 1.00 97.06 90 VAL A N 1
ATOM 680 C CA . VAL A 1 90 ? 1.317 -4.409 11.900 1.00 97.06 90 VAL A CA 1
ATOM 681 C C . VAL A 1 90 ? 2.407 -4.218 10.851 1.00 97.06 90 VAL A C 1
ATOM 683 O O . VAL A 1 90 ? 3.516 -4.709 11.047 1.00 97.06 90 VAL A O 1
ATOM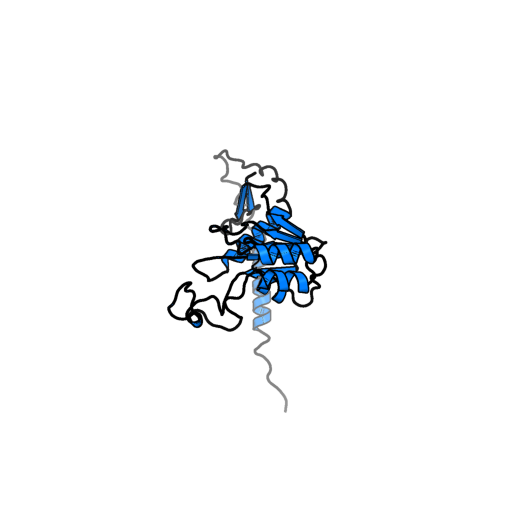 686 N N . GLY A 1 91 ? 2.124 -3.461 9.787 1.00 97.38 91 GLY A N 1
ATOM 687 C CA . GLY A 1 91 ? 3.098 -3.133 8.752 1.00 97.38 91 GLY A CA 1
ATOM 688 C C . GLY A 1 91 ? 2.738 -1.885 7.969 1.00 97.38 91 GLY A C 1
ATOM 689 O O . GLY A 1 91 ? 1.570 -1.623 7.690 1.00 97.38 91 GLY A O 1
ATOM 690 N N . LEU A 1 92 ? 3.764 -1.137 7.578 1.00 98.25 92 LEU A N 1
ATOM 691 C CA . LEU A 1 92 ? 3.673 -0.005 6.662 1.00 98.25 92 LEU A CA 1
ATOM 692 C C . LEU A 1 92 ? 4.720 -0.177 5.568 1.00 98.25 92 LEU A C 1
ATOM 694 O O . LEU A 1 92 ? 5.831 -0.641 5.832 1.00 98.25 92 LEU A O 1
ATOM 698 N N . GLY A 1 93 ? 4.386 0.223 4.348 1.00 98.31 93 GLY A N 1
ATOM 699 C CA . GLY A 1 93 ? 5.293 0.157 3.210 1.00 98.31 93 GLY A CA 1
ATOM 700 C C . GLY A 1 93 ? 5.018 1.253 2.195 1.00 98.31 93 GLY A C 1
ATOM 701 O O . GLY A 1 93 ? 3.898 1.733 2.060 1.00 98.31 93 GLY A O 1
ATOM 702 N N . TYR A 1 94 ? 6.058 1.651 1.473 1.00 98.62 94 TYR A N 1
ATOM 703 C CA . TYR A 1 94 ? 5.977 2.533 0.312 1.00 98.62 94 TYR A CA 1
ATOM 704 C C . TYR A 1 94 ? 6.888 1.992 -0.787 1.00 98.62 94 TYR A C 1
ATOM 706 O O . TYR A 1 94 ? 7.811 1.226 -0.497 1.00 98.62 94 TYR A O 1
ATOM 714 N N . ASN A 1 95 ? 6.637 2.352 -2.046 1.00 98.19 95 ASN A N 1
ATOM 715 C CA . ASN A 1 95 ? 7.489 1.900 -3.145 1.00 98.19 95 ASN A CA 1
ATOM 716 C C . ASN A 1 95 ? 8.859 2.594 -3.113 1.00 98.19 95 ASN A C 1
ATOM 718 O O . ASN A 1 95 ? 8.950 3.813 -2.936 1.00 98.19 95 ASN A O 1
ATOM 722 N N . GLY A 1 96 ? 9.921 1.817 -3.301 1.00 97.62 96 GLY A N 1
ATOM 723 C CA . GLY A 1 96 ? 11.300 2.269 -3.134 1.00 97.62 96 GLY A CA 1
ATOM 724 C C . GLY A 1 96 ? 12.308 1.263 -3.678 1.00 97.62 96 GLY A C 1
ATOM 725 O O . GLY A 1 96 ? 11.948 0.126 -3.974 1.00 97.62 96 GLY A O 1
ATOM 726 N N . MET A 1 97 ? 13.569 1.676 -3.792 1.00 97.62 97 MET A N 1
ATOM 727 C CA . MET A 1 97 ? 14.660 0.743 -4.086 1.00 97.62 97 MET A CA 1
ATOM 728 C C . MET A 1 97 ? 14.913 -0.196 -2.890 1.00 97.62 97 MET A C 1
ATOM 730 O O . MET A 1 97 ? 14.562 0.158 -1.756 1.00 97.62 97 MET A O 1
ATOM 734 N N . PRO A 1 98 ? 15.512 -1.380 -3.116 1.00 97.50 98 PRO A N 1
ATOM 735 C CA . PRO A 1 98 ? 15.893 -2.302 -2.056 1.00 97.50 98 PRO A CA 1
ATOM 736 C C . PRO A 1 98 ? 16.740 -1.637 -0.966 1.00 97.50 98 PRO A C 1
ATOM 738 O O . PRO A 1 98 ? 17.488 -0.685 -1.208 1.00 97.50 98 PRO A O 1
ATOM 741 N N . ARG A 1 99 ? 16.634 -2.156 0.262 1.00 95.19 99 ARG A N 1
ATOM 742 C CA . ARG A 1 99 ? 17.392 -1.638 1.409 1.00 95.19 99 ARG A CA 1
ATOM 743 C C . ARG A 1 99 ? 18.897 -1.712 1.136 1.00 95.19 99 ARG A C 1
ATOM 745 O O . ARG A 1 99 ? 19.388 -2.726 0.653 1.00 95.19 99 ARG A O 1
ATOM 752 N N . GLY A 1 100 ? 19.615 -0.659 1.515 1.00 96.00 100 GLY A N 1
ATOM 753 C CA . GLY A 1 100 ? 21.073 -0.581 1.383 1.00 96.00 100 GLY A CA 1
ATOM 754 C C . GLY A 1 100 ? 21.569 0.017 0.065 1.00 96.00 100 GLY A C 1
ATOM 755 O O . GLY A 1 100 ? 22.756 0.304 -0.034 1.00 96.00 100 GLY A O 1
ATOM 756 N N . ILE A 1 101 ? 20.686 0.267 -0.904 1.00 95.94 101 ILE A N 1
ATOM 757 C CA . ILE A 1 101 ? 21.041 0.942 -2.157 1.00 95.94 101 ILE A CA 1
ATOM 758 C C . ILE A 1 101 ? 20.908 2.453 -1.968 1.00 95.94 101 ILE A C 1
ATOM 760 O O . ILE A 1 101 ? 19.870 2.933 -1.499 1.00 95.94 101 ILE A O 1
ATOM 764 N N . LYS A 1 102 ? 21.965 3.207 -2.291 1.00 91.81 102 LYS A N 1
ATOM 765 C CA . LYS A 1 102 ? 21.963 4.668 -2.136 1.00 91.81 102 LYS A CA 1
ATOM 766 C C . LYS A 1 102 ? 21.138 5.336 -3.231 1.00 91.81 102 LYS A C 1
ATOM 768 O O . LYS A 1 102 ? 20.942 4.802 -4.323 1.00 91.81 102 LYS A O 1
ATOM 773 N N . ASP A 1 103 ? 20.676 6.546 -2.938 1.00 88.06 103 ASP A N 1
ATOM 774 C CA . ASP A 1 103 ? 19.967 7.354 -3.925 1.00 88.06 103 ASP A CA 1
ATOM 775 C C . ASP A 1 103 ? 20.873 7.666 -5.119 1.00 88.06 103 ASP A C 1
ATOM 777 O O . ASP A 1 103 ? 22.028 8.049 -4.949 1.00 88.06 103 ASP A O 1
ATOM 781 N N . GLY A 1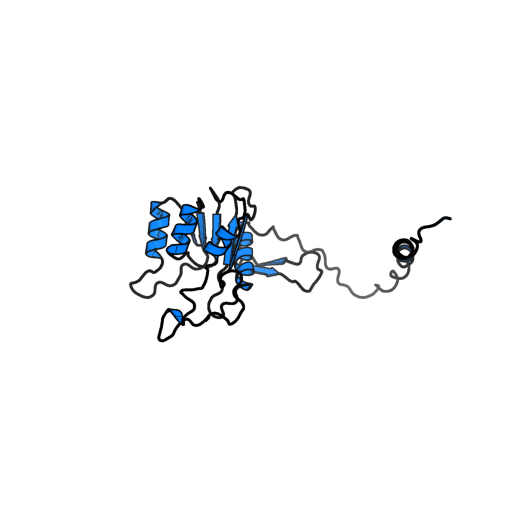 104 ? 20.325 7.517 -6.325 1.00 89.69 104 GLY A N 1
ATOM 782 C CA . GLY A 1 104 ? 21.035 7.772 -7.579 1.00 89.69 104 GLY A CA 1
ATOM 783 C C . GLY A 1 104 ? 21.816 6.579 -8.136 1.00 89.69 104 GLY A C 1
ATOM 784 O O . GLY A 1 104 ? 22.239 6.648 -9.283 1.00 89.69 104 GLY A O 1
ATOM 785 N N . GLU A 1 105 ? 21.966 5.476 -7.392 1.00 94.12 105 GLU A N 1
ATOM 786 C CA . GLU A 1 105 ? 22.647 4.275 -7.909 1.00 94.12 105 GLU A CA 1
ATOM 787 C C . GLU A 1 105 ? 21.791 3.480 -8.907 1.00 94.12 105 GLU A C 1
ATOM 789 O O . GLU A 1 105 ? 22.330 2.781 -9.762 1.00 94.12 105 GLU A O 1
ATOM 794 N N . LEU A 1 106 ? 20.462 3.588 -8.813 1.00 95.94 106 LEU A N 1
ATOM 795 C CA . LEU A 1 106 ? 19.519 2.8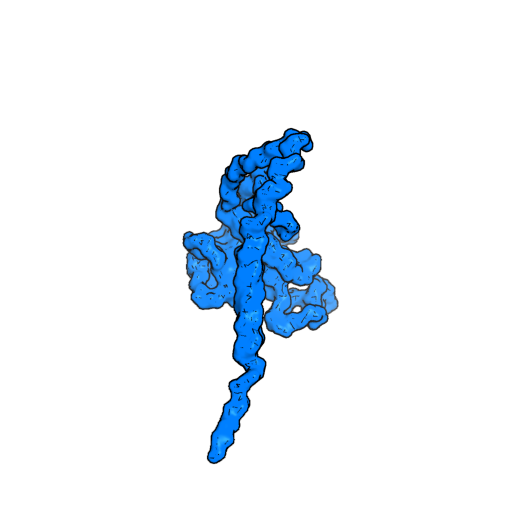93 -9.687 1.00 95.94 106 LEU A CA 1
ATOM 796 C C . LEU A 1 106 ? 18.563 3.869 -10.384 1.00 95.94 106 LEU A C 1
ATOM 798 O O . LEU A 1 106 ? 18.177 4.882 -9.790 1.00 95.94 106 LEU A O 1
ATOM 802 N N . PRO A 1 107 ? 18.146 3.558 -11.625 1.00 95.38 107 PRO A N 1
ATOM 803 C CA . PRO A 1 107 ? 17.324 4.450 -12.431 1.00 95.38 107 PRO A CA 1
ATOM 804 C C . PRO A 1 107 ? 15.889 4.553 -11.901 1.00 95.38 107 PRO A C 1
ATOM 806 O O . PRO A 1 107 ? 15.290 3.568 -11.466 1.00 95.38 107 PRO A O 1
ATOM 809 N N . TRP A 1 108 ? 15.305 5.747 -12.014 1.00 95.62 108 TRP A N 1
ATOM 810 C CA . TRP A 1 108 ? 13.877 5.996 -11.763 1.00 95.62 108 TRP A CA 1
ATOM 811 C C . TRP A 1 108 ? 13.044 6.106 -13.047 1.00 95.62 108 TRP A C 1
ATOM 813 O O . TRP A 1 108 ? 11.814 6.223 -12.981 1.00 95.62 108 TRP A O 1
ATOM 823 N N . ASP A 1 109 ? 13.696 6.048 -14.206 1.00 94.62 109 ASP A N 1
ATOM 824 C CA . ASP A 1 109 ? 13.064 6.220 -15.506 1.00 94.62 109 ASP A CA 1
ATOM 825 C C . ASP A 1 109 ? 12.112 5.072 -15.844 1.00 94.62 109 ASP A C 1
ATOM 827 O O . ASP A 1 109 ? 12.332 3.904 -15.508 1.00 94.62 109 ASP A O 1
ATOM 831 N N . LYS A 1 110 ? 11.010 5.420 -16.515 1.00 91.88 110 LYS A N 1
ATOM 832 C CA . LYS A 1 110 ? 9.996 4.461 -16.986 1.00 91.88 110 LYS A CA 1
ATOM 833 C C . LYS A 1 110 ? 10.318 3.920 -18.377 1.00 91.88 110 LYS A C 1
ATOM 835 O O . LYS A 1 110 ? 9.751 2.915 -18.781 1.00 91.88 110 LYS A O 1
ATOM 840 N N . THR A 1 111 ? 11.181 4.597 -19.121 1.00 91.38 111 THR A N 1
ATOM 841 C CA . THR A 1 111 ? 11.477 4.286 -20.518 1.00 91.38 111 THR A CA 1
ATOM 842 C C . THR A 1 111 ? 12.969 4.397 -20.746 1.00 91.38 111 THR A C 1
ATOM 844 O O . THR A 1 111 ? 13.576 5.391 -20.361 1.00 91.38 111 THR A O 1
ATOM 847 N N . ALA A 1 112 ? 13.533 3.385 -21.385 1.00 91.69 112 ALA A N 1
ATOM 848 C CA . ALA A 1 112 ? 14.907 3.351 -21.850 1.00 91.69 112 ALA A CA 1
ATOM 849 C C . ALA A 1 112 ? 14.996 2.320 -22.981 1.00 91.69 112 ALA A C 1
ATOM 851 O O . ALA A 1 112 ? 14.098 1.486 -23.118 1.00 91.69 112 ALA A O 1
ATOM 852 N N . ASP A 1 113 ? 16.086 2.354 -23.746 1.00 91.75 113 ASP A N 1
ATOM 853 C CA . ASP A 1 113 ? 16.331 1.385 -24.823 1.00 91.75 113 ASP A CA 1
ATOM 854 C C . ASP A 1 113 ? 16.402 -0.056 -24.294 1.00 91.75 113 ASP A C 1
ATOM 856 O O . ASP A 1 113 ? 15.999 -1.004 -24.963 1.00 91.75 113 ASP A O 1
ATOM 860 N N . GLU A 1 114 ? 16.885 -0.218 -23.060 1.00 94.12 114 GLU A N 1
ATOM 861 C CA . GLU A 1 114 ? 17.056 -1.509 -22.402 1.00 94.12 114 GLU A CA 1
ATOM 862 C C . GLU A 1 114 ? 16.277 -1.540 -21.083 1.00 94.12 114 GLU A C 1
ATOM 864 O O . GLU A 1 114 ? 16.340 -0.608 -20.281 1.00 94.12 114 GLU A O 1
ATOM 869 N N . VAL A 1 115 ? 15.565 -2.639 -20.813 1.00 91.25 115 VAL A N 1
ATOM 870 C CA . VAL A 1 115 ? 14.668 -2.751 -19.645 1.00 91.25 115 VAL A CA 1
ATOM 871 C C . VAL A 1 115 ? 15.411 -2.576 -18.315 1.00 91.25 115 VAL A C 1
ATOM 873 O O . VAL A 1 115 ? 14.880 -1.953 -17.398 1.00 91.25 115 VAL A O 1
ATOM 876 N N . PHE A 1 116 ? 16.652 -3.054 -18.203 1.00 94.12 116 PHE A N 1
ATOM 877 C CA . PHE A 1 116 ? 17.477 -2.883 -16.998 1.00 94.12 116 PHE A CA 1
ATOM 878 C C . PHE A 1 116 ? 17.975 -1.446 -16.788 1.00 94.12 116 PHE A C 1
ATOM 880 O O . PHE A 1 116 ? 18.523 -1.131 -15.742 1.00 94.12 116 PHE A O 1
ATOM 887 N N . LYS A 1 117 ? 17.764 -0.543 -17.749 1.00 94.19 117 LYS A N 1
ATOM 888 C CA . LYS A 1 117 ? 17.984 0.898 -17.565 1.00 94.19 117 LYS A CA 1
ATOM 889 C C . LYS A 1 117 ? 16.724 1.621 -17.074 1.00 94.19 117 LYS A C 1
ATOM 891 O O . LYS A 1 117 ? 16.744 2.832 -16.900 1.00 94.19 117 LYS A O 1
ATOM 896 N N . THR A 1 118 ? 15.633 0.893 -16.830 1.00 95.50 118 THR A N 1
ATOM 897 C CA . THR A 1 118 ? 14.398 1.421 -16.228 1.00 95.50 118 THR A CA 1
ATOM 898 C C . THR A 1 118 ? 14.294 1.033 -14.755 1.00 95.50 118 THR A C 1
ATOM 900 O O . THR A 1 118 ? 14.981 0.127 -14.288 1.00 95.50 118 THR A O 1
ATOM 903 N N . LYS A 1 119 ? 13.374 1.659 -14.015 1.00 94.88 119 LYS A N 1
ATOM 904 C CA . LYS A 1 119 ? 13.126 1.320 -12.603 1.00 94.88 119 LYS A CA 1
ATOM 905 C C . LYS A 1 119 ? 12.522 -0.068 -12.372 1.00 94.88 119 LYS A C 1
ATOM 907 O O . LYS A 1 119 ? 12.593 -0.585 -11.258 1.00 94.88 119 LYS A O 1
ATOM 912 N N . TYR A 1 120 ? 11.856 -0.640 -13.377 1.00 94.06 120 TYR A N 1
ATOM 913 C CA . TYR A 1 120 ? 10.957 -1.787 -13.203 1.00 94.06 120 TYR A CA 1
ATOM 914 C C . TYR A 1 120 ? 11.616 -3.052 -12.636 1.00 94.06 120 TYR A C 1
ATOM 916 O O . TYR A 1 120 ? 10.975 -3.702 -11.814 1.00 94.06 120 TYR A O 1
ATOM 924 N N . PRO A 1 121 ? 12.866 -3.403 -12.991 1.00 95.44 121 PRO A N 1
ATOM 925 C CA . PRO A 1 121 ? 13.526 -4.582 -12.426 1.00 95.44 121 PRO A CA 1
ATOM 926 C C . PRO A 1 121 ? 13.942 -4.421 -10.964 1.00 95.44 121 PRO A C 1
ATOM 928 O O . PRO A 1 121 ? 14.251 -5.411 -10.307 1.00 95.44 121 PRO A O 1
ATOM 931 N N . TYR A 1 122 ? 13.990 -3.185 -10.465 1.00 96.56 1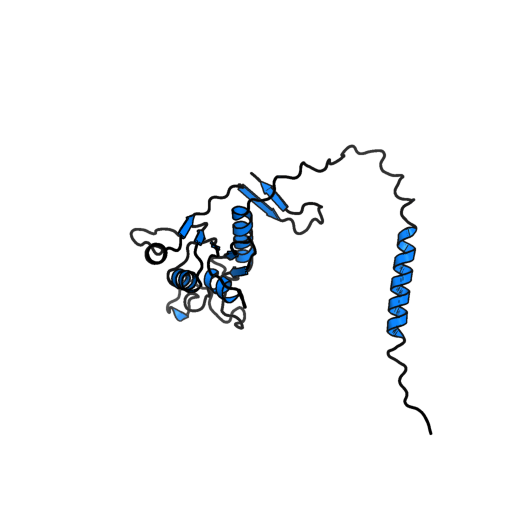22 TYR A N 1
ATOM 932 C CA . TYR A 1 122 ? 14.610 -2.875 -9.181 1.00 96.56 122 TYR A CA 1
ATOM 933 C C . TYR A 1 122 ? 13.621 -2.424 -8.118 1.00 96.56 122 TYR A C 1
ATOM 935 O O . TYR A 1 122 ? 13.823 -2.698 -6.939 1.00 96.56 122 TYR A O 1
ATOM 943 N N . VAL A 1 123 ? 12.570 -1.704 -8.508 1.00 97.25 123 VAL A N 1
ATOM 944 C CA . VAL A 1 123 ? 11.650 -1.092 -7.551 1.00 97.25 123 VAL A CA 1
ATOM 945 C C . VAL A 1 123 ? 10.891 -2.155 -6.751 1.00 97.25 123 VAL A C 1
ATOM 947 O O . VAL A 1 123 ? 10.177 -2.995 -7.295 1.00 97.25 123 VAL A O 1
ATOM 950 N N . CYS A 1 124 ? 10.982 -2.083 -5.426 1.00 98.12 124 CYS A N 1
ATOM 951 C CA . CYS A 1 124 ? 10.119 -2.836 -4.529 1.00 98.12 124 CYS A CA 1
ATOM 952 C C . CYS A 1 124 ? 8.800 -2.080 -4.360 1.00 98.12 124 CYS A C 1
ATOM 954 O O . CYS A 1 124 ? 8.782 -0.885 -4.050 1.00 98.12 124 CYS A O 1
ATOM 956 N N . HIS A 1 125 ? 7.684 -2.774 -4.560 1.00 98.12 125 HIS A N 1
ATOM 957 C CA . HIS A 1 125 ? 6.349 -2.207 -4.395 1.00 98.12 125 HIS A CA 1
ATOM 958 C C . HIS A 1 125 ? 5.990 -1.983 -2.919 1.00 98.12 125 HIS A C 1
ATOM 960 O O . HIS A 1 125 ? 6.577 -2.583 -2.014 1.00 98.12 125 H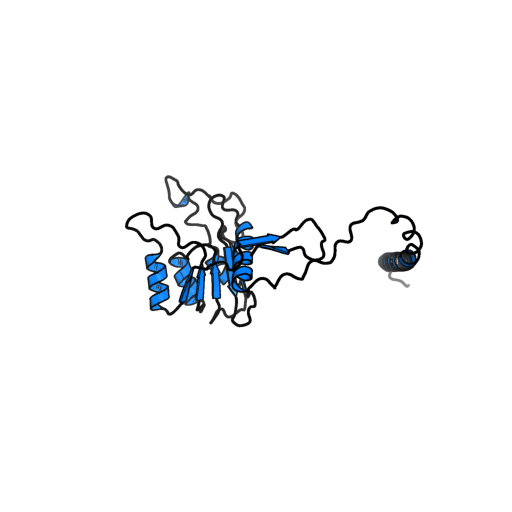IS A O 1
ATOM 966 N N . ALA A 1 126 ? 5.001 -1.123 -2.673 1.00 98.56 126 ALA A N 1
ATOM 967 C CA . ALA A 1 126 ? 4.592 -0.758 -1.321 1.00 98.56 126 ALA A CA 1
ATOM 968 C C . ALA A 1 126 ? 4.064 -1.963 -0.532 1.00 98.56 126 ALA A C 1
ATOM 970 O O . ALA A 1 126 ? 4.402 -2.119 0.636 1.00 98.56 126 ALA A O 1
ATOM 971 N N . GLU A 1 127 ? 3.296 -2.836 -1.181 1.00 98.62 127 GLU A N 1
ATOM 972 C CA . GLU A 1 127 ? 2.704 -4.040 -0.599 1.00 98.62 127 GLU A CA 1
ATOM 973 C C . GLU A 1 127 ? 3.785 -5.039 -0.180 1.00 98.62 127 GLU A C 1
ATOM 975 O O . GLU A 1 127 ? 3.754 -5.555 0.936 1.00 98.62 127 GLU A O 1
ATOM 980 N N . MET A 1 128 ? 4.784 -5.251 -1.048 1.00 98.25 128 MET A N 1
ATOM 981 C CA . MET A 1 128 ? 5.949 -6.082 -0.740 1.00 98.25 128 MET A CA 1
ATOM 982 C C . MET A 1 128 ? 6.682 -5.527 0.480 1.00 98.25 128 MET A C 1
ATOM 984 O O . MET A 1 128 ? 6.930 -6.255 1.438 1.00 98.25 128 MET A O 1
ATOM 988 N N . ASN A 1 129 ? 6.984 -4.228 0.475 1.00 98.38 129 ASN A N 1
ATOM 989 C CA . ASN A 1 129 ? 7.676 -3.593 1.589 1.00 98.38 129 ASN A CA 1
ATOM 990 C C . ASN A 1 129 ? 6.854 -3.645 2.883 1.00 98.38 129 ASN A C 1
ATOM 992 O O . ASN A 1 129 ? 7.425 -3.898 3.937 1.00 98.38 129 ASN A O 1
ATOM 996 N N . ALA A 1 130 ? 5.530 -3.471 2.826 1.00 98.31 130 ALA A N 1
ATOM 997 C CA . ALA A 1 130 ? 4.671 -3.567 4.002 1.00 98.31 130 ALA A CA 1
ATOM 998 C C . ALA A 1 130 ? 4.722 -4.968 4.620 1.00 98.31 130 ALA A C 1
ATOM 1000 O O . ALA A 1 130 ? 4.944 -5.074 5.821 1.00 98.31 130 ALA A O 1
ATOM 1001 N N . ILE A 1 131 ? 4.608 -6.025 3.806 1.00 98.06 131 ILE A N 1
ATOM 1002 C CA . ILE A 1 131 ? 4.711 -7.423 4.257 1.00 98.06 131 ILE A CA 1
ATOM 1003 C C . ILE A 1 131 ? 6.093 -7.695 4.867 1.00 98.06 131 ILE A C 1
ATOM 1005 O O . ILE A 1 131 ? 6.191 -8.222 5.973 1.00 98.06 131 ILE A O 1
ATOM 1009 N N . MET A 1 132 ? 7.167 -7.286 4.187 1.00 96.81 132 MET A N 1
ATOM 1010 C CA . MET A 1 132 ? 8.542 -7.509 4.653 1.00 96.81 132 MET A CA 1
ATOM 1011 C C . MET A 1 132 ? 8.911 -6.685 5.897 1.00 96.81 132 MET A C 1
ATOM 1013 O O . MET A 1 132 ? 9.864 -7.019 6.603 1.00 96.81 132 MET A O 1
ATOM 1017 N N . ASN A 1 133 ? 8.181 -5.604 6.179 1.00 96.12 133 ASN A N 1
ATOM 1018 C CA . ASN A 1 133 ? 8.367 -4.782 7.375 1.00 96.12 133 ASN A CA 1
ATOM 1019 C C . ASN A 1 133 ? 7.640 -5.351 8.612 1.00 96.12 133 ASN A C 1
ATOM 1021 O O . ASN A 1 133 ? 7.927 -4.913 9.726 1.00 96.12 133 ASN A O 1
ATOM 1025 N N . CYS A 1 134 ? 6.756 -6.342 8.456 1.00 91.50 134 CYS A N 1
ATOM 1026 C CA . CYS A 1 134 ? 6.002 -6.978 9.544 1.00 91.50 134 CYS A CA 1
ATOM 1027 C C . CYS A 1 134 ? 6.827 -8.009 10.346 1.00 91.50 134 CYS A C 1
ATOM 1029 O O . CYS A 1 134 ? 6.441 -9.175 10.466 1.00 91.50 134 CYS A O 1
ATOM 1031 N N . ILE A 1 135 ? 7.979 -7.618 10.897 1.00 84.12 135 ILE A N 1
ATOM 1032 C CA . ILE A 1 135 ? 8.888 -8.548 11.593 1.00 84.12 135 ILE A CA 1
ATOM 1033 C C . ILE A 1 135 ? 8.180 -9.211 12.789 1.00 84.12 135 ILE A C 1
ATOM 1035 O O . ILE A 1 135 ? 7.687 -8.534 13.691 1.00 84.12 135 ILE A O 1
ATOM 1039 N N . GLY A 1 136 ? 8.152 -10.549 12.806 1.00 78.00 136 GLY A N 1
ATOM 1040 C CA . GLY A 1 136 ? 7.628 -11.342 13.925 1.00 78.00 136 GLY A CA 1
ATOM 1041 C C . GLY A 1 136 ? 6.105 -11.300 14.094 1.00 78.00 136 GLY A C 1
ATOM 1042 O O . GLY A 1 136 ? 5.602 -11.690 15.147 1.00 78.00 136 GLY A O 1
ATOM 1043 N N . ARG A 1 137 ? 5.356 -10.817 13.094 1.00 83.00 137 ARG A N 1
ATOM 1044 C CA . ARG A 1 137 ? 3.888 -10.746 13.135 1.00 83.00 137 ARG A CA 1
ATOM 1045 C C . ARG A 1 137 ? 3.268 -11.748 12.169 1.00 83.00 137 ARG A C 1
ATOM 1047 O O . ARG A 1 137 ? 3.696 -11.868 11.026 1.00 83.00 137 ARG A O 1
ATOM 1054 N N . ASN A 1 138 ? 2.227 -12.436 12.629 1.00 90.06 138 ASN A N 1
ATOM 1055 C CA . ASN A 1 138 ? 1.375 -13.230 11.755 1.00 90.06 138 ASN A CA 1
ATOM 1056 C C . ASN A 1 138 ? 0.462 -12.285 10.957 1.00 90.06 138 ASN A C 1
ATOM 1058 O O . ASN A 1 138 ? -0.218 -11.451 11.555 1.00 90.06 138 ASN A O 1
ATOM 1062 N N . LEU A 1 139 ? 0.465 -12.416 9.629 1.00 96.25 139 LEU A N 1
ATOM 1063 C CA . LEU A 1 139 ? -0.385 -11.632 8.725 1.00 96.25 139 LEU A CA 1
ATOM 1064 C C . LEU A 1 139 ? -1.676 -12.357 8.327 1.00 96.25 139 LEU A C 1
ATOM 1066 O O . LEU A 1 139 ? -2.477 -11.815 7.563 1.00 96.25 139 LEU A O 1
ATOM 1070 N N . SER A 1 140 ? -1.907 -13.546 8.888 1.00 94.88 140 SER A N 1
ATOM 1071 C CA . SER A 1 140 ? -3.183 -14.253 8.788 1.00 94.88 140 SER A CA 1
ATOM 1072 C C . SER A 1 140 ? -4.321 -13.349 9.249 1.00 94.88 140 SER A C 1
ATOM 1074 O O . SER A 1 140 ? -4.201 -12.644 10.253 1.00 94.88 140 SER A O 1
ATOM 1076 N N . ASP A 1 141 ? -5.408 -13.351 8.481 1.00 94.38 141 ASP A N 1
ATOM 1077 C CA . ASP A 1 141 ? -6.641 -12.603 8.763 1.00 94.38 141 ASP A CA 1
ATOM 1078 C C . ASP A 1 141 ? -6.469 -11.076 8.832 1.00 94.38 141 ASP A C 1
ATOM 1080 O O . ASP A 1 141 ? -7.370 -10.350 9.258 1.00 94.38 141 ASP A O 1
ATOM 1084 N N . CYS A 1 142 ? -5.329 -10.560 8.364 1.00 98.31 142 CYS A N 1
ATOM 1085 C CA . CYS A 1 142 ? -5.107 -9.128 8.239 1.00 98.31 142 CYS A CA 1
ATOM 1086 C C . CYS A 1 142 ? -5.809 -8.541 7.006 1.00 98.31 142 CYS A C 1
ATOM 1088 O O . CYS A 1 142 ? -6.178 -9.240 6.052 1.00 98.31 142 CYS A O 1
ATOM 1090 N N . ILE A 1 143 ? -5.941 -7.216 7.031 1.00 98.62 143 ILE A N 1
ATOM 1091 C CA . ILE A 1 143 ? -6.400 -6.368 5.932 1.00 98.62 143 ILE A CA 1
ATOM 1092 C C . ILE A 1 143 ? -5.211 -5.535 5.456 1.00 98.62 143 ILE A C 1
ATOM 1094 O O . ILE A 1 143 ? -4.518 -4.937 6.278 1.00 98.62 143 ILE A O 1
ATOM 1098 N N . ILE A 1 144 ? -4.992 -5.449 4.145 1.00 98.69 144 ILE A N 1
ATOM 1099 C CA . ILE A 1 144 ? -4.049 -4.496 3.551 1.00 98.69 144 ILE A CA 1
ATOM 1100 C C . ILE A 1 144 ? -4.803 -3.355 2.865 1.00 98.69 144 ILE A C 1
ATOM 1102 O O . ILE A 1 144 ? -5.624 -3.579 1.979 1.00 98.69 144 ILE A O 1
ATOM 1106 N N . TYR A 1 145 ? -4.515 -2.126 3.279 1.00 98.75 145 TYR A N 1
ATOM 1107 C CA . TYR A 1 145 ? -4.936 -0.888 2.631 1.00 98.75 145 TYR A CA 1
ATOM 1108 C C . TYR A 1 145 ? -3.832 -0.437 1.686 1.00 98.75 145 TYR A C 1
ATOM 1110 O O . TYR A 1 145 ? -2.671 -0.392 2.086 1.00 98.75 145 TYR A O 1
ATOM 1118 N N . VAL A 1 146 ? -4.178 -0.097 0.451 1.00 98.31 146 VAL A N 1
ATOM 1119 C CA . VAL A 1 146 ? -3.222 0.335 -0.573 1.00 98.31 146 VAL A CA 1
ATOM 1120 C C . VAL A 1 146 ? -3.852 1.424 -1.439 1.00 98.31 146 VAL A C 1
ATOM 1122 O O . VAL A 1 146 ? -5.026 1.360 -1.794 1.00 98.31 146 VAL A O 1
ATOM 1125 N N . ASN A 1 147 ? -3.103 2.458 -1.814 1.00 96.38 147 ASN A N 1
ATOM 1126 C CA . ASN A 1 147 ? -3.674 3.533 -2.635 1.00 96.38 147 ASN A CA 1
ATOM 1127 C C . ASN A 1 147 ? -3.797 3.163 -4.128 1.00 96.38 147 ASN A C 1
ATOM 1129 O O . ASN A 1 147 ? -4.432 3.894 -4.882 1.00 96.38 147 ASN A O 1
ATOM 1133 N N . LYS A 1 148 ? -3.251 2.017 -4.553 1.00 95.12 148 LYS A N 1
ATOM 1134 C CA . LYS A 1 148 ? -3.308 1.499 -5.927 1.00 95.12 148 LYS A CA 1
ATOM 1135 C C . LYS A 1 148 ? -3.576 -0.004 -5.940 1.00 95.12 148 LYS A C 1
ATOM 1137 O O . LYS A 1 148 ? -3.030 -0.718 -5.109 1.00 95.12 148 LYS A O 1
ATOM 1142 N N . PHE A 1 149 ? -4.386 -0.490 -6.881 1.00 96.12 149 PHE A N 1
ATOM 1143 C CA . PHE A 1 149 ? -4.698 -1.918 -6.968 1.00 96.12 149 PHE A CA 1
ATOM 1144 C C . PHE A 1 149 ? -3.427 -2.783 -7.139 1.00 96.12 149 PHE A C 1
ATOM 1146 O O . PHE A 1 149 ? -2.603 -2.455 -8.006 1.00 96.12 149 PHE A O 1
ATOM 1153 N N . PRO A 1 150 ? -3.267 -3.884 -6.370 1.00 96.81 150 PRO A N 1
ATOM 1154 C CA . PRO A 1 150 ? -2.045 -4.683 -6.396 1.00 96.81 150 PRO A CA 1
ATOM 1155 C C . PRO A 1 150 ? -1.733 -5.315 -7.753 1.00 96.81 150 PRO A C 1
ATOM 1157 O O . PRO A 1 150 ? -2.601 -5.893 -8.416 1.00 96.81 150 PRO A O 1
ATOM 1160 N N . CYS A 1 151 ? -0.461 -5.262 -8.155 1.00 95.19 151 CYS A N 1
ATOM 1161 C CA . CYS A 1 151 ? 0.017 -5.986 -9.337 1.00 95.19 151 CYS A CA 1
ATOM 1162 C C . CYS A 1 151 ? 0.030 -7.512 -9.097 1.00 95.19 151 CYS A C 1
ATOM 1164 O O . CYS A 1 151 ? -0.075 -7.943 -7.945 1.00 95.19 151 CYS A O 1
ATOM 1166 N N . PRO A 1 152 ? 0.198 -8.341 -10.147 1.00 96.12 152 PRO A N 1
ATOM 1167 C CA . PRO A 1 152 ? 0.165 -9.797 -9.998 1.00 96.12 152 PRO A CA 1
ATOM 1168 C C . PRO A 1 152 ? 1.196 -10.337 -9.000 1.00 96.12 152 PRO A C 1
ATOM 1170 O O . PRO A 1 152 ? 0.876 -11.215 -8.204 1.00 96.12 152 PRO A O 1
ATOM 1173 N N . GLU A 1 153 ? 2.409 -9.784 -8.973 1.00 97.00 153 GLU A N 1
ATOM 1174 C CA . GLU A 1 153 ? 3.433 -10.214 -8.013 1.00 97.00 153 GLU A CA 1
ATOM 1175 C C . GLU A 1 153 ? 3.065 -9.848 -6.569 1.00 97.00 153 GLU A C 1
ATOM 1177 O O . GLU A 1 153 ? 3.184 -10.675 -5.667 1.00 97.00 153 GLU A O 1
ATOM 1182 N N . CYS A 1 154 ? 2.520 -8.651 -6.337 1.00 98.12 154 CYS A N 1
ATOM 1183 C CA . CYS A 1 154 ? 2.026 -8.264 -5.016 1.00 98.12 154 CYS A CA 1
ATOM 1184 C C . CYS A 1 154 ? 0.817 -9.100 -4.585 1.00 98.12 154 CYS A C 1
ATOM 1186 O O . CYS A 1 154 ? 0.724 -9.453 -3.414 1.00 98.12 154 CYS A O 1
ATOM 1188 N N . ALA A 1 155 ? -0.073 -9.470 -5.508 1.00 98.38 155 ALA A N 1
ATOM 1189 C CA . ALA A 1 155 ? -1.194 -10.356 -5.214 1.00 98.38 155 ALA A CA 1
ATOM 1190 C C . ALA A 1 155 ? -0.717 -11.732 -4.720 1.00 98.38 155 ALA A C 1
ATOM 1192 O O . ALA A 1 155 ? -1.223 -12.215 -3.707 1.00 98.38 155 ALA A O 1
ATOM 1193 N N . LYS A 1 156 ? 0.310 -12.319 -5.354 1.00 98.56 156 LYS A N 1
ATOM 1194 C CA . LYS A 1 156 ? 0.939 -13.562 -4.871 1.00 98.56 156 LYS A CA 1
ATOM 1195 C C . LYS A 1 156 ? 1.466 -13.399 -3.444 1.00 98.56 156 LYS A C 1
ATOM 1197 O O . LYS A 1 156 ? 1.175 -14.236 -2.597 1.00 98.56 156 LYS A O 1
ATOM 1202 N N . LEU A 1 157 ? 2.197 -12.317 -3.161 1.00 98.44 157 LEU A N 1
ATOM 1203 C CA . LEU A 1 157 ? 2.742 -12.051 -1.822 1.00 98.44 157 LEU A CA 1
ATOM 1204 C C . LEU A 1 157 ? 1.639 -11.885 -0.768 1.00 98.44 157 LEU A C 1
ATOM 1206 O O . LEU A 1 157 ? 1.726 -12.476 0.305 1.00 98.44 157 LEU A O 1
ATOM 1210 N N . ILE A 1 158 ? 0.586 -11.127 -1.086 1.00 98.69 158 ILE A N 1
ATOM 1211 C CA . ILE A 1 158 ? -0.580 -10.927 -0.215 1.00 98.69 158 ILE A CA 1
ATOM 1212 C C . ILE A 1 158 ? -1.221 -12.276 0.126 1.00 98.69 158 ILE A C 1
ATOM 1214 O O . ILE A 1 158 ? -1.385 -12.585 1.305 1.00 98.69 158 ILE A O 1
ATOM 1218 N N . ILE A 1 159 ? -1.506 -13.108 -0.880 1.00 98.50 159 ILE A N 1
ATOM 1219 C CA . ILE A 1 159 ? -2.123 -14.429 -0.686 1.00 98.50 159 ILE A CA 1
ATOM 1220 C C . ILE A 1 159 ? -1.226 -15.324 0.173 1.00 98.50 159 ILE A C 1
ATOM 1222 O O . ILE A 1 159 ? -1.676 -15.864 1.182 1.00 98.50 159 ILE A O 1
ATOM 1226 N N . GLN A 1 160 ? 0.056 -15.436 -0.186 1.00 97.75 160 GLN A N 1
ATOM 1227 C CA . GLN A 1 160 ? 1.005 -16.296 0.525 1.00 97.75 160 GLN A CA 1
ATOM 1228 C C . GLN A 1 160 ? 1.270 -15.833 1.963 1.00 97.75 160 GLN A C 1
ATOM 1230 O O . GLN A 1 160 ? 1.609 -16.653 2.811 1.00 97.75 160 GLN A O 1
ATOM 1235 N N . SER A 1 161 ? 1.092 -14.542 2.259 1.00 97.19 161 SER A N 1
ATOM 1236 C CA . SER A 1 161 ? 1.235 -14.004 3.616 1.00 97.19 161 SER A CA 1
ATOM 1237 C C . SER A 1 161 ? 0.050 -14.316 4.545 1.00 97.19 161 SER A C 1
ATOM 1239 O O . SER A 1 161 ? 0.163 -14.126 5.754 1.00 97.19 161 SER A O 1
ATOM 1241 N N . GLY A 1 162 ? -1.079 -14.793 4.007 1.00 97.12 162 GLY A N 1
ATOM 1242 C CA . GLY A 1 162 ? -2.289 -15.104 4.779 1.00 97.12 162 GLY A CA 1
ATOM 1243 C C . GLY A 1 162 ? -3.276 -13.941 4.948 1.00 97.12 162 GLY A C 1
ATOM 1244 O O . GLY A 1 162 ? -4.331 -14.135 5.555 1.00 97.12 162 GLY A O 1
ATOM 1245 N N . ILE A 1 163 ? -2.982 -12.765 4.382 1.00 98.44 163 ILE A N 1
ATOM 1246 C CA . ILE A 1 163 ? -3.890 -11.606 4.353 1.00 98.44 163 ILE A CA 1
ATOM 1247 C C . ILE A 1 163 ? -5.199 -11.994 3.649 1.00 98.44 163 ILE A C 1
ATOM 1249 O O . ILE A 1 163 ? -5.180 -12.613 2.587 1.00 98.44 163 ILE A O 1
ATOM 1253 N N . LYS A 1 164 ? -6.347 -11.613 4.226 1.00 98.38 164 LYS A N 1
ATOM 1254 C CA . LYS A 1 164 ? -7.683 -12.030 3.746 1.00 98.38 164 LYS A CA 1
ATOM 1255 C C . LYS A 1 164 ? -8.477 -10.940 3.040 1.00 98.38 164 LYS A C 1
ATOM 1257 O O . LYS A 1 164 ? -9.481 -11.242 2.389 1.00 98.38 164 LYS A O 1
ATOM 1262 N N . LYS A 1 165 ? -8.052 -9.681 3.156 1.00 98.69 165 LYS A N 1
ATOM 1263 C CA . LYS A 1 165 ? -8.771 -8.549 2.568 1.00 98.69 165 LYS A CA 1
ATOM 1264 C C . LYS A 1 165 ? -7.827 -7.478 2.039 1.00 98.69 165 LYS A C 1
ATOM 1266 O O . LYS A 1 165 ? -6.888 -7.075 2.720 1.00 98.69 165 LYS A O 1
ATOM 1271 N N . VAL A 1 166 ? -8.128 -6.983 0.845 1.00 98.56 166 VAL A N 1
ATOM 1272 C CA . VAL A 1 166 ? -7.457 -5.859 0.189 1.00 98.56 166 VAL A CA 1
ATOM 1273 C C . VAL A 1 166 ? -8.444 -4.700 0.065 1.00 98.56 166 VAL A C 1
ATOM 1275 O O . VAL A 1 166 ? -9.494 -4.834 -0.560 1.00 98.56 166 VAL A O 1
ATOM 1278 N N . MET A 1 167 ? -8.098 -3.549 0.633 1.00 98.31 167 MET A N 1
ATOM 1279 C CA . MET A 1 167 ? -8.817 -2.284 0.470 1.00 98.31 167 MET A CA 1
ATOM 1280 C C . MET A 1 167 ? -7.990 -1.364 -0.427 1.00 98.31 167 MET A C 1
ATOM 1282 O O . MET A 1 167 ? -6.881 -0.986 -0.052 1.00 98.31 167 MET A O 1
ATOM 1286 N N . TYR A 1 168 ? -8.498 -0.999 -1.606 1.00 97.38 168 TYR A N 1
ATOM 1287 C CA . TYR A 1 168 ? -7.729 -0.220 -2.586 1.00 97.38 168 TYR A CA 1
ATOM 1288 C C . TYR A 1 168 ? -8.423 1.074 -3.018 1.00 97.38 168 TYR A C 1
ATOM 1290 O O . TYR A 1 168 ? -9.633 1.089 -3.208 1.00 97.38 168 TYR A O 1
ATOM 1298 N N . MET A 1 169 ? -7.680 2.166 -3.217 1.00 93.19 169 MET A N 1
ATOM 1299 C CA . MET A 1 169 ? -8.268 3.447 -3.652 1.00 93.19 169 MET A CA 1
ATOM 1300 C C . MET A 1 169 ? -8.420 3.555 -5.181 1.00 93.19 169 MET A C 1
ATOM 1302 O O . MET A 1 169 ? -9.532 3.729 -5.688 1.00 93.19 169 MET A O 1
ATOM 1306 N N . ASP A 1 170 ? -7.311 3.450 -5.919 1.00 87.25 170 ASP A N 1
ATOM 1307 C CA . ASP A 1 170 ? -7.284 3.530 -7.385 1.00 87.25 170 ASP A CA 1
ATOM 1308 C C . ASP A 1 170 ? -7.340 2.120 -8.011 1.00 87.25 170 ASP A C 1
ATOM 1310 O O . ASP A 1 170 ? -6.416 1.330 -7.787 1.00 87.25 170 ASP A O 1
ATOM 1314 N N . PRO A 1 171 ? -8.368 1.787 -8.820 1.00 71.69 171 PRO A N 1
ATOM 1315 C CA . PRO A 1 171 ? -8.476 0.493 -9.495 1.00 71.69 171 PRO A CA 1
ATOM 1316 C C . PRO A 1 171 ? -7.399 0.222 -10.565 1.00 71.69 171 PRO A C 1
ATOM 1318 O O . PRO A 1 171 ? -7.364 -0.899 -11.062 1.00 71.69 171 PRO A O 1
ATOM 1321 N N . LYS A 1 172 ? -6.513 1.187 -10.884 1.00 65.31 172 LYS A N 1
ATOM 1322 C CA . LYS A 1 172 ? -5.646 1.223 -12.082 1.00 65.31 172 LYS A CA 1
ATOM 1323 C C . LYS A 1 172 ? -6.466 1.350 -13.377 1.00 65.31 172 LYS A C 1
ATOM 1325 O O . LYS A 1 172 ? -7.513 0.736 -13.549 1.00 65.31 172 LYS A O 1
ATOM 1330 N N . LEU A 1 173 ? -5.973 2.185 -14.295 1.00 53.62 173 LEU A N 1
ATOM 1331 C CA . LEU A 1 173 ? -6.610 2.459 -15.584 1.00 53.62 173 LEU A CA 1
ATOM 1332 C C . LEU A 1 173 ? -6.625 1.204 -16.466 1.00 53.62 173 LEU A C 1
ATOM 1334 O O . LEU A 1 173 ? -5.578 0.620 -16.738 1.00 53.62 173 LEU A O 1
ATOM 1338 N N . VAL A 1 174 ? -7.813 0.852 -16.952 1.00 51.50 174 VAL A N 1
ATOM 1339 C CA . VAL A 1 174 ? -8.004 -0.056 -18.086 1.00 51.50 174 VAL A CA 1
ATOM 1340 C C . VAL A 1 174 ? -7.661 0.740 -19.347 1.00 51.50 174 VAL A C 1
ATOM 1342 O O . VAL A 1 174 ? -8.427 1.611 -19.760 1.00 51.50 174 VAL A O 1
ATOM 1345 N N . LEU A 1 175 ? -6.480 0.514 -19.926 1.00 46.28 175 LEU A N 1
ATOM 1346 C CA . LEU A 1 175 ? -6.102 1.116 -21.206 1.00 46.28 175 LEU A CA 1
ATOM 1347 C C . LEU A 1 175 ? -6.495 0.155 -22.334 1.00 46.28 175 LEU A C 1
ATOM 1349 O O . LEU A 1 175 ? -5.779 -0.792 -22.652 1.00 46.28 175 LEU A O 1
ATOM 1353 N N . GLY A 1 176 ? -7.656 0.404 -22.941 1.00 56.97 176 GLY A N 1
ATOM 1354 C CA . GLY A 1 176 ? -8.167 -0.399 -24.054 1.00 56.97 176 GLY A CA 1
ATOM 1355 C C . GLY A 1 176 ? -8.634 -1.792 -23.620 1.00 56.97 176 GLY A C 1
ATOM 1356 O O . GLY A 1 176 ? -9.275 -1.943 -22.587 1.00 56.97 176 GLY A O 1
ATOM 1357 N N . ALA A 1 177 ? -8.342 -2.818 -24.422 1.00 59.38 177 ALA A N 1
ATOM 1358 C CA . ALA A 1 177 ? -8.781 -4.194 -24.160 1.00 59.38 177 ALA A CA 1
ATOM 1359 C C . ALA A 1 177 ? -7.914 -4.947 -23.129 1.00 59.38 177 ALA A C 1
ATOM 1361 O O . ALA A 1 177 ? -8.246 -6.077 -22.773 1.00 59.38 177 ALA A O 1
ATOM 1362 N N . TYR A 1 178 ? -6.800 -4.359 -22.673 1.00 68.31 178 TYR A N 1
ATOM 1363 C CA . TYR A 1 178 ? -5.875 -5.011 -21.750 1.00 68.31 178 TYR A CA 1
ATOM 1364 C C . TYR A 1 178 ? -6.070 -4.512 -20.321 1.00 68.31 178 TYR A C 1
ATOM 1366 O O . TYR A 1 178 ? -5.889 -3.338 -19.996 1.00 68.31 178 TYR A O 1
ATOM 1374 N N . ASP A 1 179 ? -6.417 -5.453 -19.456 1.00 78.38 179 ASP A N 1
ATOM 1375 C CA . ASP A 1 179 ? -6.631 -5.232 -18.041 1.00 78.38 179 ASP A CA 1
ATOM 1376 C C . ASP A 1 179 ? -5.452 -5.811 -17.247 1.00 78.38 179 ASP A C 1
ATOM 1378 O O . ASP A 1 179 ? -5.432 -6.991 -16.893 1.00 78.38 179 ASP A O 1
ATOM 1382 N N . GLU A 1 180 ? -4.471 -4.959 -16.928 1.00 79.75 180 GLU A N 1
ATOM 1383 C CA . GLU A 1 180 ? -3.304 -5.314 -16.098 1.00 79.75 180 GLU A CA 1
ATOM 1384 C C . GLU A 1 180 ? -3.680 -5.913 -14.736 1.00 79.75 180 GLU A C 1
ATOM 1386 O O . GLU A 1 180 ? -2.867 -6.574 -14.086 1.00 79.75 180 GLU A O 1
ATOM 1391 N N . THR A 1 181 ? -4.896 -5.639 -14.272 1.00 87.00 181 THR A N 1
ATOM 1392 C CA . THR A 1 181 ? -5.377 -6.046 -12.956 1.00 87.00 181 THR A CA 1
ATOM 1393 C C . THR A 1 181 ? -6.176 -7.349 -12.989 1.00 87.00 181 THR A C 1
ATOM 1395 O O . THR A 1 181 ? -6.436 -7.917 -11.925 1.00 87.00 181 THR A O 1
ATOM 1398 N N . TYR A 1 182 ? -6.493 -7.879 -14.179 1.00 91.56 182 TYR A N 1
ATOM 1399 C CA . TYR A 1 182 ? -7.199 -9.152 -14.346 1.00 91.56 182 TYR A CA 1
ATOM 1400 C C . TYR A 1 182 ? -6.497 -10.326 -13.644 1.00 91.56 182 TYR A C 1
ATOM 1402 O O . TYR A 1 182 ? -7.165 -11.014 -12.868 1.00 91.56 182 TYR A O 1
ATOM 1410 N N . PRO A 1 183 ? -5.173 -10.561 -13.810 1.00 94.81 183 PRO A N 1
ATOM 1411 C CA . PRO A 1 183 ? -4.523 -11.699 -13.160 1.00 94.81 183 PRO A CA 1
ATOM 1412 C C . PRO A 1 183 ? -4.581 -11.607 -11.632 1.00 94.81 183 PRO A C 1
ATOM 1414 O O . PRO A 1 183 ? -4.847 -12.601 -10.961 1.00 94.81 183 PRO A O 1
ATOM 1417 N N . SER A 1 184 ? -4.388 -10.405 -11.080 1.00 95.94 184 SER A N 1
ATOM 1418 C CA . SER A 1 184 ? -4.504 -10.144 -9.643 1.00 95.94 184 SER A CA 1
ATOM 1419 C C . SER A 1 184 ? -5.912 -10.427 -9.121 1.00 95.94 184 SER A C 1
ATOM 1421 O O . SER A 1 184 ? -6.052 -11.169 -8.154 1.00 95.94 184 SER A O 1
ATOM 1423 N N . ARG A 1 185 ? -6.958 -9.897 -9.779 1.00 95.75 185 ARG A N 1
ATOM 1424 C CA . ARG A 1 185 ? -8.357 -10.190 -9.417 1.00 95.75 185 ARG A CA 1
ATOM 1425 C C . ARG A 1 185 ? -8.636 -11.681 -9.459 1.00 95.75 185 ARG A C 1
ATOM 1427 O O . ARG A 1 185 ? -9.121 -12.231 -8.481 1.00 95.75 185 ARG A O 1
ATOM 1434 N N . LYS A 1 186 ? -8.234 -12.346 -10.545 1.00 97.31 186 LYS A N 1
ATOM 1435 C CA . LYS A 1 186 ? -8.432 -13.785 -10.701 1.00 97.31 186 LYS A CA 1
ATOM 1436 C C . LYS A 1 186 ? -7.759 -14.580 -9.580 1.00 97.31 186 LYS A C 1
ATOM 1438 O O . LYS A 1 186 ? -8.360 -15.519 -9.070 1.00 97.31 186 LYS A O 1
ATOM 1443 N N . MET A 1 187 ? -6.541 -14.209 -9.177 1.00 98.38 187 MET A N 1
ATOM 1444 C CA . MET A 1 187 ? -5.849 -14.846 -8.051 1.00 98.38 187 MET A CA 1
ATOM 1445 C C . MET A 1 187 ? -6.554 -14.596 -6.715 1.00 98.38 187 MET A C 1
ATOM 1447 O O . MET A 1 187 ? -6.701 -15.530 -5.926 1.00 98.38 187 MET A O 1
ATOM 1451 N N . PHE A 1 188 ? -7.016 -13.373 -6.456 1.00 98.44 188 PHE A N 1
ATOM 1452 C CA . PHE A 1 188 ? -7.773 -13.059 -5.245 1.00 98.44 188 PHE A CA 1
ATOM 1453 C C . PHE A 1 188 ? -9.095 -13.835 -5.180 1.00 98.44 188 PHE A C 1
ATOM 1455 O O . PHE A 1 188 ? -9.352 -14.508 -4.182 1.00 98.44 188 PHE A O 1
ATOM 1462 N N . ASP A 1 189 ? -9.857 -13.863 -6.274 1.00 98.25 189 ASP A N 1
ATOM 1463 C CA . ASP A 1 189 ? -11.122 -14.598 -6.370 1.00 98.25 189 ASP A CA 1
ATOM 1464 C C . ASP A 1 189 ? -10.919 -16.107 -6.152 1.00 98.25 189 ASP A C 1
ATOM 1466 O O . ASP A 1 189 ? -11.656 -16.735 -5.395 1.00 98.25 189 ASP A O 1
ATOM 1470 N N . CYS A 1 190 ? -9.888 -16.699 -6.769 1.00 98.31 190 CYS A N 1
ATOM 1471 C CA . CYS A 1 190 ? -9.580 -18.124 -6.613 1.00 98.31 190 CYS A CA 1
ATOM 1472 C C . CYS A 1 190 ? -9.052 -18.492 -5.215 1.00 98.31 190 CYS A C 1
ATOM 1474 O O . CYS A 1 190 ? -9.222 -19.629 -4.786 1.00 98.31 190 CYS A O 1
ATOM 1476 N N . SER A 1 191 ? -8.383 -17.569 -4.518 1.00 98.31 191 SER A N 1
ATOM 1477 C CA . SER A 1 191 ? -7.801 -17.811 -3.185 1.00 98.31 191 SER A CA 1
ATOM 1478 C C . SER A 1 191 ? -8.741 -17.459 -2.029 1.00 98.31 191 SER A C 1
ATOM 1480 O O . SER A 1 191 ? -8.443 -17.779 -0.877 1.00 98.31 191 SER A O 1
ATOM 1482 N N . GLY A 1 192 ? -9.865 -16.794 -2.313 1.00 98.31 192 GLY A N 1
ATOM 1483 C CA . GLY A 1 192 ? -10.793 -16.295 -1.299 1.00 98.31 192 GLY A CA 1
ATOM 1484 C C . GLY A 1 192 ? -10.311 -15.031 -0.581 1.00 98.31 192 GLY A C 1
ATOM 1485 O O . GLY A 1 192 ? -10.875 -14.664 0.449 1.00 98.31 192 GLY A O 1
ATOM 1486 N N . VAL A 1 193 ? -9.279 -14.353 -1.095 1.00 98.62 193 VAL A N 1
ATOM 1487 C CA . VAL A 1 193 ? -8.887 -13.026 -0.605 1.00 98.62 193 VAL A CA 1
ATOM 1488 C C . VAL A 1 193 ? -9.873 -12.005 -1.162 1.00 98.62 193 VAL A C 1
ATOM 1490 O O . VAL A 1 193 ? -9.966 -11.796 -2.367 1.00 98.62 193 VAL A O 1
ATOM 1493 N N . THR A 1 194 ? -10.622 -11.350 -0.283 1.00 98.56 194 THR A N 1
ATOM 1494 C CA . THR A 1 194 ? -11.588 -10.323 -0.696 1.00 98.56 194 THR A CA 1
ATOM 1495 C C . THR A 1 194 ? -10.872 -9.051 -1.138 1.00 98.56 194 THR A C 1
ATOM 1497 O O . THR A 1 194 ? -9.850 -8.669 -0.567 1.00 98.56 194 THR A O 1
ATOM 1500 N N . HIS A 1 195 ? -11.398 -8.361 -2.147 1.00 97.56 195 HIS A N 1
ATOM 1501 C CA . HIS A 1 195 ? -10.857 -7.083 -2.607 1.00 97.56 195 HIS A CA 1
ATOM 1502 C C . HIS A 1 195 ? -11.990 -6.085 -2.827 1.00 97.56 195 HIS A C 1
ATOM 1504 O O . HIS A 1 195 ? -12.970 -6.368 -3.512 1.00 97.56 195 HIS A O 1
ATOM 1510 N N . HIS A 1 196 ? -11.868 -4.907 -2.220 1.00 96.06 196 HIS A N 1
ATOM 1511 C CA . HIS A 1 196 ? -12.886 -3.867 -2.287 1.00 96.06 196 HIS A CA 1
ATOM 1512 C C . HIS A 1 196 ? -12.255 -2.515 -2.571 1.00 96.06 196 HIS A C 1
ATOM 1514 O O . HIS A 1 196 ? -11.234 -2.140 -1.986 1.00 96.06 196 HIS A O 1
ATOM 1520 N N . ARG A 1 197 ? -12.912 -1.760 -3.450 1.00 96.19 197 ARG A N 1
ATOM 1521 C CA . ARG A 1 197 ? -12.573 -0.360 -3.641 1.00 96.19 197 ARG A CA 1
ATOM 1522 C C . ARG A 1 197 ? -12.960 0.410 -2.383 1.00 96.19 197 ARG A C 1
ATOM 1524 O O . ARG A 1 197 ? -14.105 0.353 -1.942 1.00 96.19 197 ARG A O 1
ATOM 1531 N N . PHE A 1 198 ? -12.003 1.128 -1.824 1.00 96.25 198 PHE A N 1
ATOM 1532 C CA . PHE A 1 198 ? -12.219 2.060 -0.736 1.00 96.25 198 PHE A CA 1
ATOM 1533 C C . PHE A 1 198 ? -13.037 3.253 -1.233 1.00 96.25 198 PHE A C 1
ATOM 1535 O O . PHE A 1 198 ? -12.709 3.870 -2.251 1.00 96.25 198 PHE A O 1
ATOM 1542 N N . VAL A 1 199 ? -14.094 3.569 -0.489 1.00 94.69 199 VAL A N 1
ATOM 1543 C CA . VAL A 1 199 ? -14.920 4.759 -0.682 1.00 94.69 199 VAL A CA 1
ATOM 1544 C C . VAL A 1 199 ? -14.774 5.594 0.588 1.00 94.69 199 VAL A C 1
ATOM 1546 O O . VAL A 1 199 ? -15.177 5.114 1.648 1.00 94.69 199 VAL A O 1
ATOM 1549 N N . PRO A 1 200 ? -14.168 6.791 0.510 1.00 93.94 200 PRO A N 1
ATOM 1550 C CA . PRO A 1 200 ? -13.965 7.623 1.686 1.00 93.94 200 PRO A CA 1
ATOM 1551 C C . PRO A 1 200 ? -15.305 8.054 2.283 1.00 93.94 200 PRO A C 1
ATOM 1553 O O . PRO A 1 200 ? -16.222 8.427 1.548 1.00 93.94 200 PRO A O 1
ATOM 1556 N N . SER A 1 201 ? -15.405 8.011 3.611 1.00 93.56 201 SER A N 1
ATOM 1557 C CA . SER A 1 201 ? -16.555 8.555 4.342 1.00 93.56 201 SER A CA 1
ATOM 1558 C C . SER A 1 201 ? -16.353 10.018 4.742 1.00 93.56 201 SER A C 1
ATOM 1560 O O . SER A 1 201 ? -17.319 10.709 5.061 1.00 93.56 201 SER A O 1
ATOM 1562 N N . VAL A 1 202 ? -15.106 10.498 4.683 1.00 92.06 202 VAL A N 1
ATOM 1563 C CA . VAL A 1 202 ? -14.729 11.901 4.884 1.00 92.06 202 VAL A CA 1
ATOM 1564 C C . VAL A 1 202 ? -14.093 12.461 3.613 1.00 92.06 202 VAL A C 1
ATOM 1566 O O . VAL A 1 202 ? -13.344 11.773 2.923 1.00 92.06 202 VAL A O 1
ATOM 1569 N N . LYS A 1 203 ? -14.354 13.728 3.287 1.00 89.88 203 LYS A N 1
ATOM 1570 C CA . LYS A 1 203 ? -13.807 14.371 2.081 1.00 89.88 203 LYS A CA 1
ATOM 1571 C C . LYS A 1 203 ? -12.314 14.638 2.186 1.00 89.88 203 LYS A C 1
ATOM 1573 O O . LYS A 1 203 ? -11.596 14.493 1.197 1.00 89.88 203 LYS A O 1
ATOM 1578 N N . LYS A 1 204 ? -11.849 15.069 3.362 1.00 91.56 204 LYS A N 1
ATOM 1579 C CA . LYS A 1 204 ? -10.464 15.505 3.552 1.00 91.56 204 LYS A CA 1
ATOM 1580 C C . LYS A 1 204 ? -10.005 15.331 4.993 1.00 91.56 204 LYS A C 1
ATOM 1582 O O . LYS A 1 204 ? -10.722 15.669 5.930 1.00 91.56 204 LYS A O 1
ATOM 1587 N N . VAL A 1 205 ? -8.767 14.871 5.149 1.00 92.12 205 VAL A N 1
ATOM 1588 C CA . VAL A 1 205 ? -8.032 14.872 6.417 1.00 92.12 205 VAL A CA 1
ATOM 1589 C C . VAL A 1 205 ? -6.814 15.771 6.241 1.00 92.12 205 VAL A C 1
ATOM 1591 O O . VAL A 1 205 ? -6.027 15.571 5.317 1.00 92.12 205 VAL A O 1
ATOM 1594 N N . THR A 1 206 ? -6.667 16.777 7.101 1.00 91.06 206 THR A N 1
ATOM 1595 C CA . THR A 1 206 ? -5.524 17.702 7.093 1.00 91.06 206 THR A CA 1
ATOM 1596 C C . THR A 1 206 ? -4.756 17.560 8.398 1.00 91.06 206 THR A C 1
ATOM 1598 O O . THR A 1 206 ? -5.362 17.576 9.465 1.00 91.06 206 THR A O 1
ATOM 1601 N N . ILE A 1 207 ? -3.434 17.419 8.309 1.00 90.62 207 ILE A N 1
ATOM 1602 C CA . ILE A 1 207 ? -2.535 17.320 9.462 1.00 90.62 207 ILE A CA 1
ATOM 1603 C C . ILE A 1 207 ? -1.679 18.584 9.482 1.00 90.62 207 ILE A C 1
ATOM 1605 O O . ILE A 1 207 ? -0.910 18.814 8.549 1.00 90.62 207 ILE A O 1
ATOM 1609 N N . ASP A 1 208 ? -1.822 19.393 10.528 1.00 89.38 208 ASP A N 1
ATOM 1610 C CA . ASP A 1 208 ? -0.960 20.546 10.774 1.00 89.38 208 ASP A CA 1
ATOM 1611 C C . ASP A 1 208 ? 0.197 20.125 11.688 1.00 89.38 208 ASP A C 1
ATOM 1613 O O . ASP A 1 208 ? -0.010 19.734 12.836 1.00 89.38 208 ASP A O 1
ATOM 1617 N N . ILE A 1 209 ? 1.418 20.172 11.152 1.00 87.94 209 ILE A N 1
ATOM 1618 C CA . ILE A 1 209 ? 2.648 19.814 11.873 1.00 87.94 209 ILE A CA 1
ATOM 1619 C C . ILE A 1 209 ? 3.368 21.026 12.479 1.00 87.94 209 ILE A C 1
ATOM 1621 O O . ILE A 1 209 ? 4.365 20.844 13.173 1.00 87.94 209 ILE A O 1
ATOM 1625 N N . GLN A 1 210 ? 2.927 22.248 12.171 1.00 83.81 210 GLN A N 1
ATOM 1626 C CA . GLN A 1 210 ? 3.580 23.485 12.602 1.00 83.81 210 GLN A CA 1
ATOM 1627 C C . GLN A 1 210 ? 2.936 24.051 13.861 1.00 83.81 210 GLN A C 1
ATOM 1629 O O . GLN A 1 210 ? 3.638 24.566 14.729 1.00 83.81 210 GLN A O 1
ATOM 1634 N N . THR A 1 211 ? 1.612 23.959 13.971 1.00 76.50 211 THR A N 1
ATOM 1635 C CA . THR A 1 211 ? 0.891 24.552 15.095 1.00 76.50 211 THR A CA 1
ATOM 1636 C C . THR A 1 211 ? 0.811 23.563 16.261 1.00 76.50 211 THR A C 1
ATOM 1638 O O . THR A 1 211 ? 0.160 22.523 16.117 1.00 76.50 211 THR A O 1
ATOM 1641 N N . PRO A 1 212 ? 1.369 23.876 17.450 1.00 66.19 212 PRO A N 1
ATOM 1642 C CA . PRO A 1 212 ? 1.102 23.134 18.682 1.00 66.19 212 PRO A CA 1
ATOM 1643 C C . PRO A 1 212 ? -0.327 23.436 19.164 1.00 66.19 212 PRO A C 1
ATOM 1645 O O . PRO A 1 212 ? -0.560 24.083 20.181 1.00 66.19 212 PRO A O 1
ATOM 1648 N N . SER A 1 213 ? -1.320 23.030 18.376 1.00 65.75 213 SER A N 1
ATOM 1649 C CA . SER A 1 213 ? -2.729 23.127 18.733 1.00 65.75 213 SER A CA 1
ATOM 1650 C C . SER A 1 213 ? -3.135 21.923 19.585 1.00 65.75 213 SER A C 1
ATOM 1652 O O . SER A 1 213 ? -2.532 20.851 19.511 1.00 65.75 213 SER A O 1
ATOM 1654 N N . LYS A 1 214 ? -4.210 22.067 20.369 1.00 68.25 214 LYS A N 1
ATOM 1655 C CA . LYS A 1 214 ? -4.799 20.933 21.105 1.00 68.25 214 LYS A CA 1
ATOM 1656 C C . LYS A 1 214 ? -5.358 19.844 20.170 1.00 68.25 214 LYS A C 1
ATOM 1658 O O . LYS A 1 214 ? -5.530 18.715 20.615 1.00 68.25 214 LYS A O 1
ATOM 1663 N N . ILE A 1 215 ? -5.658 20.175 18.907 1.00 73.88 215 ILE A N 1
ATOM 1664 C CA . ILE A 1 215 ? -6.204 19.254 17.897 1.00 73.88 215 ILE A CA 1
ATOM 1665 C C . ILE A 1 215 ? -5.492 19.510 16.552 1.00 73.88 215 ILE A C 1
ATOM 1667 O O . ILE A 1 215 ? -5.970 20.311 15.752 1.00 73.88 215 ILE A O 1
ATOM 1671 N N . PRO A 1 216 ? -4.361 18.836 16.274 1.00 78.31 216 PRO A N 1
ATOM 1672 C CA . PRO A 1 216 ? -3.556 19.072 15.067 1.00 78.31 216 PRO A CA 1
ATOM 1673 C C . PRO A 1 216 ? -4.106 18.390 13.799 1.00 78.31 216 PRO A C 1
ATOM 1675 O O . PRO A 1 216 ? -3.457 18.399 12.752 1.00 78.31 216 PRO A O 1
ATOM 1678 N N . VAL A 1 217 ? -5.285 17.761 13.877 1.00 82.56 217 VAL A N 1
ATOM 1679 C CA . VAL A 1 217 ? -5.899 17.012 12.773 1.00 82.56 217 VAL A CA 1
ATOM 1680 C C . VAL A 1 217 ? -7.305 17.535 12.506 1.00 82.56 217 VAL A C 1
ATOM 1682 O O . VAL A 1 217 ? -8.159 17.517 13.389 1.00 82.56 217 VAL A O 1
ATOM 1685 N N . PHE A 1 218 ? -7.556 17.951 11.266 1.00 85.75 218 PHE A N 1
ATOM 1686 C CA . PHE A 1 218 ? -8.832 18.504 10.814 1.00 85.75 218 PHE A CA 1
ATOM 1687 C C . PHE A 1 218 ? -9.520 17.540 9.847 1.00 85.75 218 PHE A C 1
ATOM 1689 O O . PHE A 1 218 ? -8.895 17.062 8.896 1.00 85.75 218 PHE A O 1
ATOM 1696 N N . ILE A 1 219 ? -10.808 17.276 10.079 1.00 86.56 219 ILE A N 1
ATOM 1697 C CA . ILE A 1 219 ? -11.624 16.342 9.295 1.00 86.56 219 ILE A CA 1
ATOM 1698 C C . ILE A 1 219 ? -12.756 17.116 8.617 1.00 86.56 219 ILE A C 1
ATOM 1700 O O . ILE A 1 219 ? -13.584 17.733 9.286 1.00 86.56 219 ILE A O 1
ATOM 1704 N N . GLU A 1 220 ? -12.808 17.053 7.291 1.00 86.31 220 GLU A N 1
ATOM 1705 C CA . GLU A 1 220 ? -13.888 17.603 6.472 1.00 86.31 220 GLU A CA 1
ATOM 1706 C C . GLU A 1 220 ? -14.832 16.471 6.048 1.00 86.31 220 GLU A C 1
ATOM 1708 O O . GLU A 1 220 ? -14.389 15.499 5.433 1.00 86.31 220 GLU A O 1
ATOM 1713 N N . LYS A 1 221 ? -16.123 16.590 6.379 1.00 82.38 221 LYS A N 1
ATOM 1714 C CA . LYS A 1 221 ? -17.168 15.611 6.035 1.00 82.38 221 LYS A CA 1
ATOM 1715 C C . LYS A 1 221 ? -17.874 15.953 4.721 1.00 82.38 221 LYS A C 1
ATOM 1717 O O . LYS A 1 221 ? -18.131 17.147 4.436 1.00 82.38 221 LYS A O 1
#

Nearest PDB structures (foldseek):
  2w4l-assembly1_F  TM=9.516E-01  e=2.385E-24  Homo sapiens
  2w4l-assembly1_E  TM=9.403E-01  e=3.975E-24  Homo sapiens
  2w4l-assembly1_B  TM=9.609E-01  e=2.230E-23  Homo sapiens
  2w4l-assembly1_C  TM=9.436E-01  e=1.825E-20  Homo sapiens
  7fh4-assembly1_A  TM=9.063E-01  e=3.404E-15  Paramecium bursaria Chlorella virus 1

Secondary structure (DSSP, 8-state):
-------SSHHHHHHHHHHHHHHHHHGGGSTTSSSSS-SS------------PPPHHHHHHHHHHHHHTT---SS---EEEEE-TTS-EEEEEE-BPPTTPPTTSS---S--SSGGGSSTTTPBPHHHHHHHH-TT---TT-EEEEEEPPPHHHHHHHHHHT--EEEEEE----BTTB-TTHHHHHHHHHHT-EEEE---SSSEEEE-SS---S--EEEE-

Sequence (221 aa):
MAELNGSSEFNELEKITSLCLEAQLNESSSCDELQKETENGSGVIQPSKISDPLPWDDYFMSLCLLTSARSKDPNTKVGACIVNCEKKIVGLGYNGMPRGIKDGELPWDKTADEVFKTKYPYVCHAEMNAIMNCIGRNLSDCIIYVNKFPCPECAKLIIQSGIKKVMYMDPKLVLGAYDETYPSRKMFDCSGVTHHRFVPSVKKVTIDIQTPSKIPVFIEK

Mean predicted aligned error: 13.1 Å

InterPro domains:
  IPR002125 Cytidine and deoxycytidylate deaminase domain [PF00383] (56-169)
  IPR002125 Cytidine and deoxycytidylate deaminase domain [PS51747] (55-201)
  IPR015517 Deoxycytidylate deaminase-related [PTHR11086] (36-212)
  IPR016192 APOBEC/CMP deaminase, zinc-binding [PS00903] (125-158)
  IPR016193 Cytidine deaminase-like [SSF53927] (57-176)
  IPR035105 Deoxycytidylate deaminase domain [cd01286] (57-189)

Foldseek 3Di:
DDDDDDPDPPVVVVVVVVVVVVVVVVVVPPPPPPPPPPPDDDDPPDPPPPDPDFDLLLVQLVVQVVLQVPEPQPPDGKKKWKAAPVRDTQFIFIKYFDPPDDPPPAASAPDDPDPRNHCVVTIDHNLNRRLVRNPPDQSAQMEMEMAEQDALVSLVVCLVSNHQEYEYAHDDDDDPPDDRCVNSVVSCVVSNRYYDYDDGPWPDWDAAPPDPDPDRIDTHD

Solvent-accessible surface area (backbone atoms only — not comparable to full-atom values): 13317 Å² total; per-residue (Å²): 134,89,82,86,91,82,87,76,76,72,68,56,60,57,51,54,52,52,56,54,54,55,58,65,64,61,70,78,73,64,80,81,76,76,81,78,83,85,89,82,79,96,70,86,79,66,83,70,76,82,70,79,76,78,52,66,70,53,46,46,45,48,50,8,55,59,42,9,70,74,25,77,50,92,87,63,64,35,11,14,28,30,29,41,87,85,72,44,80,58,20,58,16,32,26,38,69,56,91,91,65,61,92,82,78,63,53,81,39,90,70,56,100,44,69,85,59,17,22,77,85,58,53,40,48,12,58,54,39,12,61,74,54,24,76,97,56,85,40,58,64,12,36,36,28,26,55,49,52,57,46,50,71,45,38,51,52,42,54,76,48,37,34,38,34,39,37,21,55,37,78,67,85,67,66,76,95,51,56,79,47,49,64,19,52,53,50,26,64,76,70,66,32,45,74,43,75,56,74,74,84,51,79,42,78,47,76,51,90,82,58,95,52,100,68,43,64,48,78,42,112

pLDDT: mean 80.83, std 22.87, range [30.98, 98.75]

Organism: Stegodyphus mimosarum (NCBI:txid407821)

Radius of gyration: 26.77 Å; Cα contacts (8 Å, |Δi|>4): 316; chains: 1; bounding box: 70×63×75 Å